Protein AF-A0A7W7KFE0-F1 (afdb_monomer_lite)

InterPro domains:
  IPR018927 Toxin co-regulated pilus biosynthesis protein Q, C-terminal [PF10671] (217-298)

pLDDT: mean 72.02, std 24.89, range [26.69, 98.19]

Structure (mmCIF, N/CA/C/O backbone):
data_AF-A0A7W7KFE0-F1
#
_entry.id   AF-A0A7W7KFE0-F1
#
loop_
_atom_site.group_PDB
_atom_site.id
_atom_site.type_symbol
_atom_site.label_atom_id
_atom_site.label_alt_id
_atom_site.label_comp_id
_atom_site.label_asym_id
_atom_site.label_entity_id
_atom_site.label_seq_id
_atom_site.pdbx_PDB_ins_code
_atom_site.Cartn_x
_atom_site.Cartn_y
_atom_site.Cartn_z
_atom_site.occupancy
_atom_site.B_iso_or_equiv
_atom_site.auth_seq_id
_atom_site.auth_comp_id
_atom_site.auth_asym_id
_atom_site.auth_atom_id
_atom_site.pdbx_PDB_model_num
ATOM 1 N N . MET A 1 1 ? -20.055 -16.295 25.422 1.00 33.84 1 MET A N 1
ATOM 2 C CA . MET A 1 1 ? -20.380 -17.020 24.171 1.00 33.84 1 MET A CA 1
ATOM 3 C C . MET A 1 1 ? -19.780 -16.252 23.003 1.00 33.84 1 MET A C 1
ATOM 5 O O . MET A 1 1 ? -20.215 -15.137 22.753 1.00 33.84 1 MET A O 1
ATOM 9 N N . ALA A 1 2 ? -18.754 -16.793 22.342 1.00 31.53 2 ALA A N 1
ATOM 10 C CA . ALA A 1 2 ? -18.124 -16.145 21.191 1.00 31.53 2 ALA A CA 1
ATOM 11 C C . ALA A 1 2 ? -19.017 -16.318 19.953 1.00 31.53 2 ALA A C 1
ATOM 13 O O . ALA A 1 2 ? -19.205 -17.437 19.474 1.00 31.53 2 ALA A O 1
ATOM 14 N N . ARG A 1 3 ? -19.608 -15.226 19.461 1.00 35.59 3 ARG A N 1
ATOM 15 C CA . ARG A 1 3 ? -20.373 -15.235 18.209 1.00 35.59 3 ARG A CA 1
ATOM 16 C C . ARG A 1 3 ? -19.393 -15.080 17.046 1.00 35.59 3 ARG A C 1
ATOM 18 O O . ARG A 1 3 ? -18.661 -14.098 16.984 1.00 35.59 3 ARG A O 1
ATOM 25 N N . LYS A 1 4 ? -19.349 -16.090 16.174 1.00 32.91 4 LYS A N 1
ATOM 26 C CA . LYS A 1 4 ? -18.525 -16.105 14.958 1.00 32.91 4 LYS A CA 1
ATOM 27 C C . LYS A 1 4 ? -19.122 -15.158 13.922 1.00 32.91 4 LYS A C 1
ATOM 29 O O . LYS A 1 4 ? -20.344 -15.081 13.800 1.00 32.91 4 LYS A O 1
ATOM 34 N N . LEU A 1 5 ? -18.258 -14.458 13.198 1.00 39.12 5 LEU A N 1
ATOM 35 C CA . LEU A 1 5 ? -18.641 -13.479 12.194 1.00 39.12 5 LEU A CA 1
ATOM 36 C C . LEU A 1 5 ? -18.142 -13.940 10.810 1.00 39.12 5 LEU A C 1
ATOM 38 O O . LEU A 1 5 ? -17.267 -14.794 10.685 1.00 39.12 5 LEU A O 1
ATOM 42 N N . THR A 1 6 ? -18.805 -13.480 9.755 1.00 34.97 6 THR A N 1
ATOM 43 C CA . THR A 1 6 ? -18.476 -13.789 8.359 1.00 34.97 6 THR A CA 1
ATOM 44 C C . THR A 1 6 ? -18.606 -12.485 7.585 1.00 34.97 6 THR A C 1
ATOM 46 O O . THR A 1 6 ? -19.618 -11.795 7.704 1.00 34.97 6 THR A O 1
ATOM 49 N N . LEU A 1 7 ? -17.570 -12.117 6.836 1.00 37.19 7 LEU A N 1
ATOM 50 C CA . LEU A 1 7 ? -17.439 -10.837 6.138 1.00 37.19 7 LEU A CA 1
ATOM 51 C C . LEU A 1 7 ? -17.405 -11.115 4.628 1.00 37.19 7 LEU A C 1
ATOM 53 O O . LEU A 1 7 ? -16.372 -11.434 4.050 1.00 37.19 7 LEU A O 1
ATOM 57 N N . LEU A 1 8 ? -18.558 -11.035 3.969 1.00 31.05 8 LEU A N 1
ATOM 58 C CA . LEU A 1 8 ? -18.642 -11.262 2.526 1.00 31.05 8 LEU A CA 1
ATOM 59 C C . LEU A 1 8 ? -18.002 -10.094 1.761 1.00 31.05 8 LEU A C 1
ATOM 61 O O . LEU A 1 8 ? -18.598 -9.031 1.606 1.00 31.05 8 LEU A O 1
ATOM 65 N N . ALA A 1 9 ? -16.787 -10.307 1.255 1.00 34.94 9 ALA A N 1
ATOM 66 C CA . ALA A 1 9 ? -16.164 -9.424 0.278 1.00 34.94 9 ALA A CA 1
ATOM 67 C C . ALA A 1 9 ? -16.812 -9.658 -1.096 1.00 34.94 9 ALA A C 1
ATOM 69 O O . ALA A 1 9 ? -16.535 -10.652 -1.766 1.00 34.94 9 ALA A O 1
ATOM 70 N N . SER A 1 10 ? -17.689 -8.748 -1.518 1.00 31.20 10 SER A N 1
ATOM 71 C CA . SER A 1 10 ? -18.252 -8.768 -2.871 1.00 31.20 10 SER A CA 1
ATOM 72 C C . SER A 1 10 ? -17.285 -8.077 -3.833 1.00 31.20 10 SER A C 1
ATOM 74 O O . SER A 1 10 ? -17.141 -6.856 -3.808 1.00 31.20 10 SER A O 1
ATOM 76 N N . VAL A 1 11 ? -16.611 -8.856 -4.682 1.00 34.19 11 VAL A N 1
ATOM 77 C CA . VAL A 1 11 ? -15.853 -8.345 -5.832 1.00 34.19 11 VAL A CA 1
ATOM 78 C C . VAL A 1 11 ? -16.817 -8.245 -7.009 1.00 34.19 11 VAL A C 1
ATOM 80 O O . VAL A 1 11 ? -17.130 -9.248 -7.644 1.00 34.19 11 VAL A O 1
ATOM 83 N N . VAL A 1 12 ? -17.295 -7.037 -7.305 1.00 30.39 12 VAL A N 1
ATOM 84 C CA . VAL A 1 12 ? -18.002 -6.751 -8.559 1.00 30.39 12 VAL A CA 1
ATOM 85 C C . VAL A 1 12 ? -17.049 -5.983 -9.464 1.00 30.39 12 VAL A C 1
ATOM 87 O O . VAL A 1 12 ? -16.708 -4.832 -9.206 1.00 30.39 12 VAL A O 1
ATOM 90 N N . SER A 1 13 ? -16.588 -6.641 -10.526 1.00 39.91 13 SER A N 1
ATOM 91 C CA . SER A 1 13 ? -15.965 -5.983 -11.673 1.00 39.91 13 SER A CA 1
ATOM 92 C C . SER A 1 13 ? -17.039 -5.764 -12.734 1.00 39.91 13 SER A C 1
ATOM 94 O O . SER A 1 13 ? -17.399 -6.706 -13.433 1.00 39.91 13 SER A O 1
ATOM 96 N N . LEU A 1 14 ? -17.548 -4.536 -12.862 1.00 29.36 14 LEU A N 1
ATOM 97 C CA . LEU A 1 14 ? -18.306 -4.121 -14.043 1.00 29.36 14 LEU A CA 1
ATOM 98 C C . LEU A 1 14 ? -17.814 -2.761 -14.550 1.00 29.36 14 LEU A C 1
ATOM 100 O O . LEU A 1 14 ? -17.701 -1.795 -13.798 1.00 29.36 14 LEU A O 1
ATOM 104 N N . LEU A 1 15 ? -17.513 -2.723 -15.849 1.00 39.47 15 LEU A N 1
ATOM 105 C CA . LEU A 1 15 ? -17.224 -1.527 -16.634 1.00 39.47 15 LEU A CA 1
ATOM 106 C C . LEU A 1 15 ? -18.476 -0.641 -16.754 1.00 39.47 15 LEU A C 1
ATOM 108 O O . LEU A 1 15 ? -19.499 -1.130 -17.220 1.00 39.47 15 LEU A O 1
ATOM 112 N N . ALA A 1 16 ? -18.361 0.653 -16.426 1.00 34.28 16 ALA A N 1
ATOM 113 C CA . ALA A 1 16 ? -18.636 1.791 -17.324 1.00 34.28 16 ALA A CA 1
ATOM 114 C C . ALA A 1 16 ? -18.747 3.135 -16.563 1.00 34.28 16 ALA A C 1
ATOM 116 O O . ALA A 1 16 ? -19.559 3.296 -15.664 1.00 34.28 16 ALA A O 1
ATOM 117 N N . VAL A 1 17 ? -17.898 4.076 -16.995 1.00 41.62 17 VAL A N 1
ATOM 118 C CA . VAL A 1 17 ? -18.041 5.543 -17.133 1.00 41.62 17 VAL A CA 1
ATOM 119 C C . VAL A 1 17 ? -18.788 6.365 -16.057 1.00 41.62 17 VAL A C 1
ATOM 121 O O . VAL A 1 17 ? -19.993 6.280 -15.876 1.00 41.62 17 VAL A O 1
ATOM 124 N N . SER A 1 18 ? -18.024 7.311 -15.492 1.00 43.44 18 SER A N 1
ATOM 125 C CA . SER A 1 18 ? -18.416 8.556 -14.806 1.00 43.44 18 SER A CA 1
ATOM 126 C C . SER A 1 18 ? -19.340 8.455 -13.588 1.00 43.44 18 SER A C 1
ATOM 128 O O . SER A 1 18 ? -20.555 8.409 -13.710 1.00 43.44 18 SER A O 1
ATOM 130 N N . GLN A 1 19 ? -18.730 8.545 -12.408 1.00 36.06 19 GLN A N 1
ATOM 131 C CA . GLN A 1 19 ? -18.987 9.483 -11.301 1.00 36.06 19 GLN A CA 1
ATOM 132 C C . GLN A 1 19 ? -18.378 8.875 -10.030 1.00 36.06 19 GLN A C 1
ATOM 134 O O . GLN A 1 19 ? -18.251 7.658 -9.923 1.00 36.06 19 GLN A O 1
ATOM 139 N N . ALA A 1 20 ? -17.906 9.730 -9.121 1.00 41.81 20 ALA A N 1
ATOM 140 C CA . ALA A 1 20 ? -17.143 9.377 -7.926 1.00 41.81 20 ALA A CA 1
ATOM 141 C C . ALA A 1 20 ? -17.731 8.167 -7.177 1.00 41.81 20 ALA A C 1
ATOM 143 O O . ALA A 1 20 ? -18.668 8.295 -6.394 1.00 41.81 20 ALA A O 1
ATOM 144 N N . SER A 1 21 ? -17.167 6.984 -7.414 1.00 32.53 21 SER A N 1
ATOM 145 C CA . SER A 1 21 ? -17.588 5.762 -6.742 1.00 32.53 21 SER A CA 1
ATOM 146 C C . SER A 1 21 ? -16.867 5.704 -5.401 1.00 32.53 21 SER A C 1
ATOM 148 O O . SER A 1 21 ? -15.698 5.321 -5.321 1.00 32.53 21 SER A O 1
ATOM 150 N N . GLN A 1 22 ? -17.545 6.127 -4.336 1.00 32.41 22 GLN A N 1
ATOM 151 C CA . GLN A 1 22 ? -17.178 5.670 -3.004 1.00 32.41 22 GLN A CA 1
ATOM 152 C C . GLN A 1 22 ? -17.446 4.166 -2.975 1.00 32.41 22 GLN A C 1
ATOM 154 O O . GLN A 1 22 ? -18.583 3.731 -3.126 1.00 32.41 22 GLN A O 1
ATOM 159 N N . ALA A 1 23 ? -16.394 3.360 -2.848 1.00 33.09 23 ALA A N 1
ATOM 160 C CA . ALA A 1 23 ? -16.561 1.962 -2.489 1.00 33.09 23 ALA A CA 1
ATOM 161 C C . ALA A 1 23 ? -17.038 1.928 -1.029 1.00 33.09 23 ALA A C 1
ATOM 163 O O . ALA A 1 23 ? -16.226 1.978 -0.104 1.00 33.09 23 ALA A O 1
ATOM 164 N N . GLU A 1 24 ? -18.354 1.930 -0.824 1.00 29.08 24 GLU A N 1
ATOM 165 C CA . GLU A 1 24 ? -18.952 1.657 0.478 1.00 29.08 24 GLU A CA 1
ATOM 166 C C . GLU A 1 24 ? -18.668 0.190 0.819 1.00 29.08 24 GLU A C 1
ATOM 168 O O . GLU A 1 24 ? -19.109 -0.735 0.135 1.00 29.08 24 GLU A O 1
ATOM 173 N N . LEU A 1 25 ? -17.870 -0.030 1.864 1.00 33.38 25 LEU A N 1
ATOM 174 C CA . LEU A 1 25 ? -17.662 -1.352 2.439 1.00 33.38 25 LEU A CA 1
ATOM 175 C C . LEU A 1 25 ? -18.963 -1.760 3.150 1.00 33.38 25 LEU A C 1
ATOM 177 O O . LEU A 1 25 ? -19.134 -1.496 4.339 1.00 33.38 25 LEU A O 1
ATOM 181 N N . TYR A 1 26 ? -19.897 -2.371 2.422 1.00 28.22 26 TYR A N 1
ATOM 182 C CA . TYR A 1 26 ? -21.124 -2.910 3.008 1.00 28.22 26 TYR A CA 1
ATOM 183 C C . TYR A 1 26 ? -20.812 -4.168 3.817 1.00 28.22 26 TYR A C 1
ATOM 185 O O . TYR A 1 26 ? -20.439 -5.206 3.272 1.00 28.22 26 TYR A O 1
ATOM 193 N N . ILE A 1 27 ? -20.996 -4.079 5.132 1.00 33.00 27 ILE A N 1
ATOM 194 C CA . ILE A 1 27 ? -20.962 -5.226 6.041 1.00 33.00 27 ILE A CA 1
ATOM 195 C C . ILE A 1 27 ? -22.417 -5.555 6.385 1.00 33.00 27 ILE A C 1
ATOM 197 O O . ILE A 1 27 ? -23.051 -4.851 7.168 1.00 33.00 27 ILE A O 1
ATOM 201 N N . ILE A 1 28 ? -22.966 -6.605 5.771 1.00 26.69 28 ILE A N 1
ATOM 202 C CA . ILE A 1 28 ? -24.348 -7.047 6.010 1.00 26.69 28 ILE A CA 1
ATOM 203 C C . ILE A 1 28 ? -24.393 -7.883 7.302 1.00 26.69 28 ILE A C 1
ATOM 205 O O . ILE A 1 28 ? -23.616 -8.834 7.426 1.00 26.69 28 ILE A O 1
ATOM 209 N N . PRO A 1 29 ? -25.298 -7.603 8.258 1.00 27.34 29 PRO A N 1
ATOM 210 C CA . PRO A 1 29 ? -25.515 -8.489 9.394 1.00 27.34 29 PRO A CA 1
ATOM 211 C C . PRO A 1 29 ? -26.245 -9.760 8.936 1.00 27.34 29 PRO A C 1
ATOM 213 O O . PRO A 1 29 ? -27.419 -9.722 8.577 1.00 27.34 29 PRO A O 1
ATOM 216 N N . VAL A 1 30 ? -25.564 -10.908 8.971 1.00 30.36 30 VAL A N 1
ATOM 217 C CA . VAL A 1 30 ? -26.229 -12.213 8.845 1.00 30.36 30 VAL A CA 1
ATOM 218 C C . VAL A 1 30 ? -26.727 -12.625 10.227 1.00 30.36 30 VAL A C 1
ATOM 220 O O . VAL A 1 30 ? -25.945 -13.016 11.094 1.00 30.36 30 VAL A O 1
ATOM 223 N N . ILE A 1 31 ? -28.039 -12.538 10.442 1.00 32.91 31 ILE A N 1
ATOM 224 C CA . ILE A 1 31 ? -28.694 -13.113 11.619 1.00 32.91 31 ILE A CA 1
ATOM 225 C C . ILE A 1 31 ? -28.847 -14.613 11.352 1.00 32.91 31 ILE A C 1
ATOM 227 O O . ILE A 1 31 ? -29.720 -15.027 10.593 1.00 32.91 31 ILE A O 1
ATOM 231 N N . GLN A 1 32 ? -27.988 -15.444 11.945 1.00 31.92 32 GLN A N 1
ATOM 232 C CA . GLN A 1 32 ? -28.237 -16.885 11.965 1.00 31.92 32 GLN A CA 1
ATOM 233 C C . GLN A 1 32 ? -29.369 -17.169 12.954 1.00 31.92 32 GLN A C 1
ATOM 235 O O . GLN A 1 32 ? -29.224 -16.949 14.158 1.00 31.92 32 GLN A O 1
ATOM 240 N N . ALA A 1 33 ? -30.506 -17.635 12.434 1.00 35.31 33 ALA A N 1
ATOM 241 C CA . ALA A 1 33 ? -31.580 -18.173 13.255 1.00 35.31 33 ALA A CA 1
ATOM 242 C C . ALA A 1 33 ? -31.046 -19.357 14.085 1.00 35.31 33 ALA A C 1
ATOM 244 O O . ALA A 1 33 ? -30.250 -20.150 13.568 1.00 35.31 33 ALA A O 1
ATOM 245 N N . PRO A 1 34 ? -31.449 -19.498 15.359 1.00 37.91 34 PRO A N 1
ATOM 246 C CA . PRO A 1 34 ? -31.040 -20.637 16.165 1.00 37.91 34 PRO A CA 1
ATOM 247 C C . PRO A 1 34 ? -31.541 -21.927 15.508 1.00 37.91 34 PRO A C 1
ATOM 249 O O . PRO A 1 34 ? -32.731 -22.065 15.225 1.00 37.91 34 PRO A O 1
ATOM 252 N N . MET A 1 35 ? -30.626 -22.867 15.255 1.00 35.91 35 MET A N 1
ATOM 253 C CA . MET A 1 35 ? -30.988 -24.215 14.828 1.00 35.91 35 MET A CA 1
ATOM 254 C C . MET A 1 35 ? -31.864 -24.850 15.911 1.00 35.91 35 MET A C 1
ATOM 256 O O . MET A 1 35 ? -31.393 -25.155 17.007 1.00 35.91 35 MET A O 1
ATOM 260 N N . ALA A 1 36 ? -33.149 -25.016 15.601 1.00 41.78 36 ALA A N 1
ATOM 261 C CA . ALA A 1 36 ? -34.068 -25.808 16.397 1.00 41.78 36 ALA A CA 1
ATOM 262 C C . ALA A 1 36 ? -33.579 -27.264 16.418 1.00 41.78 36 ALA A C 1
ATOM 264 O O . ALA A 1 36 ? -33.264 -27.842 15.377 1.00 41.78 36 ALA A O 1
ATOM 265 N N . GLY A 1 37 ? -33.470 -27.829 17.621 1.00 40.56 37 GLY A N 1
ATOM 266 C CA . GLY A 1 37 ? -32.935 -29.164 17.848 1.00 40.56 37 GLY A CA 1
ATOM 267 C C . GLY A 1 37 ? -33.739 -30.258 17.147 1.00 40.56 37 GLY A C 1
ATOM 268 O O . GLY A 1 37 ? -34.960 -30.323 17.266 1.00 40.56 37 GLY A O 1
ATOM 269 N N . GLN A 1 38 ? -33.034 -31.159 16.464 1.00 39.06 38 GLN A N 1
ATOM 270 C CA . GLN A 1 38 ? -33.561 -32.474 16.113 1.00 39.06 38 GLN A CA 1
ATOM 271 C C . GLN A 1 38 ? -33.371 -33.411 17.306 1.00 39.06 38 GLN A C 1
ATOM 273 O O . GLN A 1 38 ? -32.261 -33.852 17.605 1.00 39.06 38 GLN A O 1
ATOM 278 N N . ALA A 1 39 ? -34.475 -33.704 17.985 1.00 43.88 39 ALA A N 1
ATOM 279 C CA . ALA A 1 39 ? -34.578 -34.790 18.941 1.00 43.88 39 ALA A CA 1
ATOM 280 C C . ALA A 1 39 ? -35.143 -36.040 18.243 1.00 43.88 39 ALA A C 1
ATOM 282 O O . ALA A 1 39 ? -36.225 -35.982 17.671 1.00 43.88 39 ALA A O 1
ATOM 283 N N . GLY A 1 40 ? -34.402 -37.149 18.350 1.00 46.28 40 GLY A N 1
ATOM 284 C CA . GLY A 1 40 ? -34.913 -38.513 18.535 1.00 46.28 40 GLY A CA 1
ATOM 285 C C . GLY A 1 40 ? -35.598 -39.243 17.371 1.00 46.28 40 GLY A C 1
ATOM 286 O O . GLY A 1 40 ? -36.692 -38.882 16.964 1.00 46.28 40 GLY A O 1
ATOM 287 N N . ALA A 1 41 ? -35.027 -40.388 16.976 1.00 44.50 41 ALA A N 1
ATOM 288 C CA . ALA A 1 41 ? -35.760 -41.660 16.877 1.00 44.50 41 ALA A CA 1
ATOM 289 C C . ALA A 1 41 ? -34.780 -42.839 16.731 1.00 44.50 41 ALA A C 1
ATOM 291 O O . ALA A 1 41 ? -34.040 -42.953 15.756 1.00 44.50 41 ALA A O 1
ATOM 292 N N . THR A 1 42 ? -34.789 -43.710 17.735 1.00 51.06 42 THR A N 1
ATOM 293 C CA . THR A 1 42 ? -34.110 -45.004 17.805 1.00 51.06 42 THR A CA 1
ATOM 294 C C . THR A 1 42 ? -35.050 -46.145 17.395 1.00 51.06 42 THR A C 1
ATOM 296 O O . THR A 1 42 ? -36.236 -46.114 17.699 1.00 51.06 42 THR A O 1
ATOM 299 N N . MET A 1 43 ? -34.437 -47.198 16.839 1.00 45.84 43 MET A N 1
ATOM 300 C CA . MET A 1 43 ? -34.863 -48.608 16.757 1.00 45.84 43 MET A CA 1
ATOM 301 C C . MET A 1 43 ? -35.892 -49.073 15.706 1.00 45.84 43 MET A C 1
ATOM 303 O O . MET A 1 43 ? -37.060 -48.707 15.710 1.00 45.84 43 MET A O 1
ATOM 307 N N . GLY A 1 44 ? -35.433 -50.045 14.905 1.00 51.66 44 GLY A N 1
ATOM 308 C CA . GLY A 1 44 ? -36.228 -50.996 14.125 1.00 51.66 44 GLY A CA 1
ATOM 309 C C . GLY A 1 44 ? -35.316 -51.947 13.336 1.00 51.66 44 GLY A C 1
ATOM 310 O O . GLY A 1 44 ? -34.714 -51.542 12.348 1.00 51.66 44 GLY A O 1
ATOM 311 N N . MET A 1 45 ? -35.155 -53.187 13.810 1.00 49.91 45 MET A N 1
ATOM 312 C CA . MET A 1 45 ? -34.320 -54.249 13.221 1.00 49.91 45 MET A CA 1
ATOM 313 C C . MET A 1 45 ? -35.028 -55.037 12.092 1.00 49.91 45 MET A C 1
ATOM 315 O O . MET A 1 45 ? -36.179 -55.416 12.268 1.00 49.91 45 MET A O 1
ATOM 319 N N . MET A 1 46 ? -34.230 -55.421 11.070 1.00 45.91 46 MET A N 1
ATOM 320 C CA . MET A 1 46 ? -34.272 -56.646 10.214 1.00 45.91 46 MET A CA 1
ATOM 321 C C . MET A 1 46 ? -35.410 -56.854 9.173 1.00 45.91 46 MET A C 1
ATOM 323 O O . MET A 1 46 ? -36.489 -56.303 9.344 1.00 45.91 46 MET A O 1
ATOM 327 N N . PRO A 1 47 ? -35.265 -57.768 8.168 1.00 64.50 47 PRO A N 1
ATOM 328 C CA . PRO A 1 47 ? -34.070 -58.232 7.430 1.00 64.50 47 PRO A CA 1
ATOM 329 C C . PRO A 1 47 ? -34.225 -58.322 5.871 1.00 64.50 47 PRO A C 1
ATOM 331 O O . PRO A 1 47 ? -35.316 -58.424 5.332 1.00 64.50 47 PRO A O 1
ATOM 334 N N . VAL A 1 48 ? -33.070 -58.326 5.182 1.00 56.28 48 VAL A N 1
ATOM 335 C CA . VAL A 1 48 ? -32.624 -59.051 3.952 1.00 56.28 48 VAL A CA 1
ATOM 336 C C . VAL A 1 48 ? -33.627 -59.478 2.844 1.00 56.28 48 VAL A C 1
ATOM 338 O O . VAL A 1 48 ? -34.407 -60.396 3.058 1.00 56.28 48 VAL A O 1
ATOM 341 N N . GLN A 1 49 ? -33.414 -59.014 1.592 1.00 42.72 49 GLN A N 1
ATOM 342 C CA . GLN A 1 49 ? -33.270 -59.871 0.380 1.00 42.72 49 GLN A CA 1
ATOM 343 C C . GLN A 1 49 ? -32.728 -59.103 -0.863 1.00 42.72 49 GLN A C 1
ATOM 345 O O . GLN A 1 49 ? -32.880 -57.884 -0.919 1.00 42.72 49 GLN A O 1
ATOM 350 N N . PRO A 1 50 ? -32.061 -59.779 -1.834 1.00 63.16 50 PRO A N 1
ATOM 351 C CA . PRO A 1 50 ? -31.199 -59.143 -2.838 1.00 63.16 50 PRO A CA 1
ATOM 352 C C . PRO A 1 50 ? -31.766 -59.105 -4.274 1.00 63.16 50 PRO A C 1
ATOM 354 O O . PRO A 1 50 ? -32.722 -59.801 -4.604 1.00 63.16 50 PRO A O 1
ATOM 357 N N . SER A 1 51 ? -31.014 -58.397 -5.129 1.00 46.59 51 SER A N 1
ATOM 358 C CA . SER A 1 51 ? -30.949 -58.484 -6.603 1.00 46.59 51 SER A CA 1
ATOM 359 C C . SER A 1 51 ? -31.911 -57.604 -7.409 1.00 46.59 51 SER A C 1
ATOM 361 O O . SER A 1 51 ? -33.124 -57.750 -7.342 1.00 46.59 51 SER A O 1
ATOM 363 N N . GLY A 1 52 ? -31.341 -56.763 -8.282 1.00 35.31 52 GLY A N 1
ATOM 364 C CA . GLY A 1 52 ? -32.081 -56.133 -9.378 1.00 35.31 52 GLY A CA 1
ATOM 365 C C . GLY A 1 52 ? -31.415 -54.883 -9.943 1.00 35.31 52 GLY A C 1
ATOM 366 O O . GLY A 1 52 ? -31.559 -53.797 -9.399 1.00 35.31 52 GLY A O 1
ATOM 367 N N . LEU A 1 53 ? -30.695 -55.050 -11.051 1.00 45.75 53 LEU A N 1
ATOM 368 C CA . LEU A 1 53 ? -30.203 -53.994 -11.936 1.00 45.75 53 LEU A CA 1
ATOM 369 C C . LEU A 1 53 ? -31.344 -53.089 -12.434 1.00 45.75 53 LEU A C 1
ATOM 371 O O . LEU A 1 53 ? -32.317 -53.605 -12.973 1.00 45.75 53 LEU A O 1
ATOM 375 N N . ALA A 1 54 ? -31.165 -51.767 -12.376 1.00 40.28 54 ALA A N 1
ATOM 376 C CA . ALA A 1 54 ? -31.749 -50.828 -13.340 1.00 40.28 54 ALA A CA 1
ATOM 377 C C . ALA A 1 54 ? -31.050 -49.461 -13.251 1.00 40.28 54 ALA A C 1
ATOM 379 O O . ALA A 1 54 ? -31.243 -48.695 -12.309 1.00 40.28 54 ALA A O 1
ATOM 380 N N . VAL A 1 55 ? -30.244 -49.145 -14.265 1.00 48.69 55 VAL A N 1
ATOM 381 C CA . VAL A 1 55 ? -29.811 -47.776 -14.557 1.00 48.69 55 VAL A CA 1
ATOM 382 C C . VAL A 1 55 ? -31.016 -47.051 -15.149 1.00 48.69 55 VAL A C 1
ATOM 384 O O . VAL A 1 55 ? -31.449 -47.390 -16.245 1.00 48.69 55 VAL A O 1
ATOM 387 N N . THR A 1 56 ? -31.554 -46.063 -14.436 1.00 40.16 56 THR A N 1
ATOM 388 C CA . THR A 1 56 ? -32.556 -45.141 -14.989 1.00 40.16 56 THR A CA 1
ATOM 389 C C . THR A 1 56 ? -32.019 -43.723 -14.860 1.00 40.16 56 THR A C 1
ATOM 391 O O . THR A 1 56 ? -31.848 -43.207 -13.757 1.00 40.16 56 THR A O 1
ATOM 394 N N . GLN A 1 57 ? -31.707 -43.109 -16.002 1.00 48.75 57 GLN A N 1
ATOM 395 C CA . GLN A 1 57 ? -31.471 -41.673 -16.105 1.00 48.75 57 GLN A CA 1
ATOM 396 C C . GLN A 1 57 ? -32.805 -40.949 -15.895 1.00 48.75 57 GLN A C 1
ATOM 398 O O . GLN A 1 57 ? -33.762 -41.207 -16.620 1.00 48.75 57 GLN A O 1
ATOM 403 N N . ALA A 1 58 ? -32.857 -40.032 -14.931 1.00 39.41 58 ALA A N 1
ATOM 404 C CA . ALA A 1 58 ? -33.956 -39.087 -14.785 1.00 39.41 58 ALA A CA 1
ATOM 405 C C . ALA A 1 58 ? -33.397 -37.664 -14.888 1.00 39.41 58 ALA A C 1
ATOM 407 O O . ALA A 1 58 ? -32.787 -37.139 -13.958 1.00 39.41 58 ALA A O 1
ATOM 408 N N . GLN A 1 59 ? -33.597 -37.058 -16.059 1.00 46.22 59 GLN A N 1
ATOM 409 C CA . GLN A 1 59 ? -33.554 -35.614 -16.252 1.00 46.22 59 GLN A CA 1
ATOM 410 C C . GLN A 1 59 ? -34.786 -35.012 -15.566 1.00 46.22 59 GLN A C 1
ATOM 412 O O . GLN A 1 59 ? -35.915 -35.276 -15.969 1.00 46.22 59 GLN A O 1
ATOM 417 N N . GLY A 1 60 ? -34.564 -34.208 -14.528 1.00 36.56 60 GLY A N 1
ATOM 418 C CA . GLY A 1 60 ? -35.596 -33.412 -13.869 1.00 36.56 60 GLY A CA 1
ATOM 419 C C . GLY A 1 60 ? -35.224 -31.936 -13.927 1.00 36.56 60 GLY A C 1
ATOM 420 O O . GLY A 1 60 ? -34.363 -31.483 -13.177 1.00 36.56 60 GLY A O 1
ATOM 421 N N . ALA A 1 61 ? -35.859 -31.198 -14.837 1.00 42.44 61 ALA A N 1
ATOM 422 C CA . ALA A 1 61 ? -35.834 -29.743 -14.867 1.00 42.44 61 ALA A CA 1
ATOM 423 C C . ALA A 1 61 ? -36.665 -29.202 -13.692 1.00 42.44 61 ALA A C 1
ATOM 425 O O . ALA A 1 61 ? -37.847 -29.520 -13.571 1.00 42.44 61 ALA A O 1
ATOM 426 N N . VAL A 1 62 ? -36.056 -28.387 -12.829 1.00 41.03 62 VAL A N 1
ATOM 427 C CA . VAL A 1 62 ? -36.757 -27.698 -11.738 1.00 41.03 62 VAL A CA 1
ATOM 428 C C . VAL A 1 62 ? -37.141 -26.301 -12.214 1.00 41.03 62 VAL A C 1
ATOM 430 O O . VAL A 1 62 ? -36.284 -25.478 -12.534 1.00 41.03 62 VAL A O 1
ATOM 433 N N . ALA A 1 63 ? -38.449 -26.063 -12.279 1.00 38.84 63 ALA A N 1
ATOM 434 C CA . ALA A 1 63 ? -39.062 -24.777 -12.571 1.00 38.84 63 ALA A CA 1
ATOM 435 C C . ALA A 1 63 ? -38.757 -23.758 -11.457 1.00 38.84 63 ALA A C 1
ATOM 437 O O . ALA A 1 63 ? -38.939 -24.039 -10.272 1.00 38.84 63 ALA A O 1
ATOM 438 N N . GLY A 1 64 ? -38.291 -22.572 -11.854 1.00 36.09 64 GLY A N 1
ATOM 439 C CA . GLY A 1 64 ? -37.977 -21.465 -10.955 1.00 36.09 64 GLY A CA 1
ATOM 440 C C . GLY A 1 64 ? -39.225 -20.854 -10.316 1.00 36.09 64 GLY A C 1
ATOM 441 O O . GLY A 1 64 ? -40.205 -20.553 -10.993 1.00 36.09 64 GLY A O 1
ATOM 442 N N . GLN A 1 65 ? -39.162 -20.644 -9.004 1.00 38.25 65 GLN A N 1
ATOM 443 C CA . GLN A 1 65 ? -40.088 -19.789 -8.262 1.00 38.25 65 GLN A CA 1
ATOM 444 C C . GLN A 1 65 ? -39.594 -18.332 -8.335 1.00 38.25 65 GLN A C 1
ATOM 446 O O . GLN A 1 65 ? -38.396 -18.102 -8.140 1.00 38.25 65 GLN A O 1
ATOM 451 N N . PRO A 1 66 ? -40.462 -17.338 -8.598 1.00 40.53 66 PRO A N 1
ATOM 452 C CA . PRO A 1 66 ? -40.069 -15.935 -8.566 1.00 40.53 66 PRO A CA 1
ATOM 453 C C . PRO A 1 66 ? -39.810 -15.484 -7.122 1.00 40.53 66 PRO A C 1
ATOM 455 O O . PRO A 1 66 ? -40.663 -15.600 -6.244 1.00 40.53 66 PRO A O 1
ATOM 458 N N . TYR A 1 67 ? -38.611 -14.958 -6.884 1.00 37.88 67 TYR A N 1
ATOM 459 C CA . TYR A 1 67 ? -38.223 -14.338 -5.622 1.00 37.88 67 TYR A CA 1
ATOM 460 C C . TYR A 1 67 ? -38.937 -12.989 -5.463 1.00 37.88 67 TYR A C 1
ATOM 462 O O . TYR A 1 67 ? -38.704 -12.063 -6.239 1.00 37.88 67 TYR A O 1
ATOM 470 N N . ASN A 1 68 ? -39.804 -12.885 -4.454 1.00 40.88 68 ASN A N 1
ATOM 471 C CA . ASN A 1 68 ? -40.488 -11.650 -4.079 1.00 40.88 68 ASN A CA 1
ATOM 472 C C . ASN A 1 68 ? -39.696 -10.968 -2.950 1.00 40.88 68 ASN A C 1
ATOM 474 O O . ASN A 1 68 ? -39.858 -11.299 -1.774 1.00 40.88 68 ASN A O 1
ATOM 478 N N . GLY A 1 69 ? -38.773 -10.081 -3.325 1.00 42.94 69 GLY A N 1
ATOM 479 C CA . GLY A 1 69 ? -37.974 -9.288 -2.390 1.00 42.94 69 GLY A CA 1
ATOM 480 C C . GLY A 1 69 ? -38.711 -8.029 -1.903 1.00 42.94 69 GLY A C 1
ATOM 481 O O . GLY A 1 69 ? -39.621 -7.551 -2.581 1.00 42.94 69 GLY A O 1
ATOM 482 N N . PRO A 1 70 ? -38.337 -7.474 -0.736 1.00 37.62 70 PRO A N 1
ATOM 483 C CA . PRO A 1 70 ? -38.996 -6.301 -0.167 1.00 37.62 70 PRO A CA 1
ATOM 484 C C . PRO A 1 70 ? -38.791 -5.039 -1.020 1.00 37.62 70 PRO A C 1
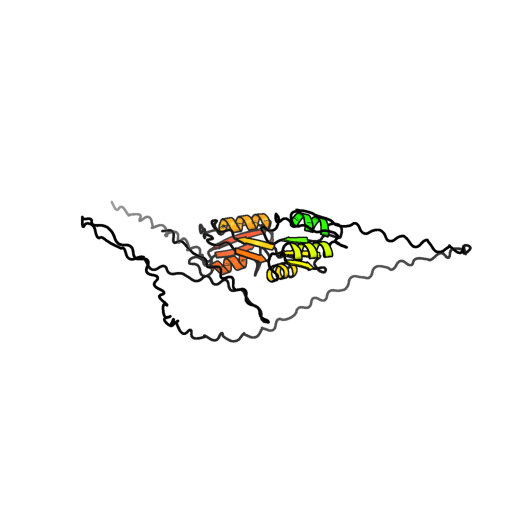ATOM 486 O O . PRO A 1 70 ? -37.695 -4.758 -1.503 1.00 37.62 70 PRO A O 1
ATOM 489 N N . ILE A 1 71 ? -39.866 -4.261 -1.171 1.00 37.84 71 ILE A N 1
ATOM 490 C CA . ILE A 1 71 ? -39.864 -2.940 -1.807 1.00 37.84 71 ILE A CA 1
ATOM 491 C C . ILE A 1 71 ? -39.223 -1.941 -0.838 1.00 37.84 71 ILE A C 1
ATOM 493 O O . ILE A 1 71 ? -39.764 -1.684 0.237 1.00 37.84 71 ILE A O 1
ATOM 497 N N . TYR A 1 72 ? -38.087 -1.358 -1.218 1.00 33.53 72 TYR 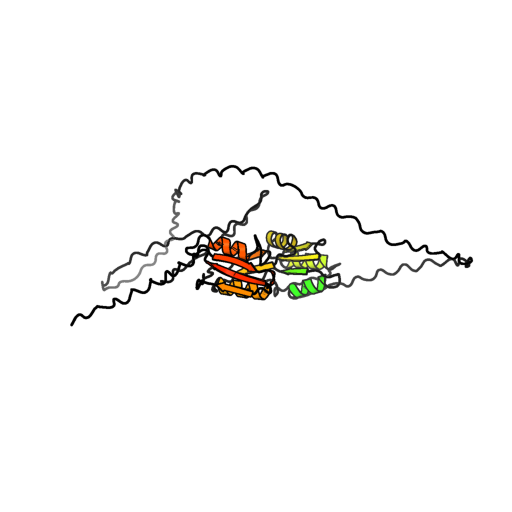A N 1
ATOM 498 C CA . TYR A 1 72 ? -37.449 -0.284 -0.458 1.00 33.53 72 TYR A CA 1
ATOM 499 C C . TYR A 1 72 ? -37.952 1.079 -0.946 1.00 33.53 72 TYR A C 1
ATOM 501 O O . TYR A 1 72 ? -37.811 1.421 -2.121 1.00 33.53 72 TYR A O 1
ATOM 509 N N . GLN A 1 73 ? -38.532 1.868 -0.037 1.00 34.84 73 GLN A N 1
ATOM 510 C CA . GLN A 1 73 ? -38.798 3.288 -0.269 1.00 34.84 73 GLN A CA 1
ATOM 511 C C . GLN A 1 73 ? -37.480 4.067 -0.252 1.00 34.84 73 GLN A C 1
ATOM 513 O O . GLN A 1 73 ? -36.714 4.002 0.709 1.00 34.84 73 GLN A O 1
ATOM 518 N N . VAL A 1 74 ? -37.235 4.827 -1.316 1.00 34.38 74 VAL A N 1
ATOM 519 C CA . VAL A 1 74 ? -36.095 5.739 -1.419 1.00 34.38 74 VAL A CA 1
ATOM 520 C C . VAL A 1 74 ? -36.407 6.986 -0.592 1.00 34.38 74 VAL A C 1
ATOM 522 O O . VAL A 1 74 ? -37.243 7.799 -0.982 1.00 34.38 74 VAL A O 1
ATOM 525 N N . VAL A 1 75 ? -35.748 7.141 0.557 1.00 37.66 75 VAL A N 1
ATOM 526 C CA . VAL A 1 75 ? -35.788 8.389 1.331 1.00 37.66 75 VAL A CA 1
ATOM 527 C C . VAL A 1 75 ? -34.803 9.367 0.695 1.00 37.66 75 VAL A C 1
ATOM 529 O O . VAL A 1 75 ? -33.599 9.122 0.648 1.00 37.66 75 VAL A O 1
ATOM 532 N N . GLN A 1 76 ? -35.333 10.461 0.158 1.00 37.78 76 GLN A N 1
ATOM 533 C CA . GLN A 1 76 ? -34.573 11.499 -0.530 1.00 37.78 76 GLN A CA 1
ATOM 534 C C . GLN A 1 76 ? -33.751 12.307 0.489 1.00 37.78 76 GLN A C 1
ATOM 536 O O . GLN A 1 76 ? -34.298 12.835 1.457 1.00 37.78 76 GLN A O 1
ATOM 541 N N . ALA A 1 77 ? -32.432 12.379 0.295 1.00 35.66 77 ALA A N 1
ATOM 542 C CA . ALA A 1 77 ? -31.531 13.104 1.190 1.00 35.66 77 ALA A CA 1
ATOM 543 C C . ALA A 1 77 ? -31.794 14.628 1.154 1.00 35.66 77 ALA A C 1
ATOM 545 O O . ALA A 1 77 ? -32.073 15.170 0.080 1.00 35.66 77 ALA A O 1
ATOM 546 N N . PRO A 1 78 ? -31.688 15.336 2.296 1.00 45.19 78 PRO A N 1
ATOM 547 C CA . PRO A 1 78 ? -31.875 16.782 2.347 1.00 45.19 78 PRO A CA 1
ATOM 548 C C . PRO A 1 78 ? -30.789 17.531 1.561 1.00 45.19 78 PRO A C 1
ATOM 550 O O . PRO A 1 78 ? -29.631 17.114 1.500 1.00 45.19 78 PRO A O 1
ATOM 553 N N . ALA A 1 79 ? -31.189 18.652 0.957 1.00 49.22 79 ALA A N 1
ATOM 554 C CA . ALA A 1 79 ? -30.341 19.478 0.106 1.00 49.22 79 ALA A CA 1
ATOM 555 C C . ALA A 1 79 ? -29.129 20.066 0.866 1.00 49.22 79 ALA A C 1
ATOM 557 O O . ALA A 1 79 ? -29.243 20.401 2.049 1.00 49.22 79 ALA A O 1
ATOM 558 N N . PRO A 1 80 ? -27.971 20.229 0.195 1.00 47.97 80 PRO A N 1
ATOM 559 C CA . PRO A 1 80 ? -26.764 20.766 0.811 1.00 47.97 80 PRO A CA 1
ATOM 560 C C . PRO A 1 80 ? -26.948 22.226 1.243 1.00 47.97 80 PRO A C 1
ATOM 562 O O . PRO A 1 80 ? -27.412 23.071 0.477 1.00 47.97 80 PRO A O 1
ATOM 565 N N . VAL A 1 81 ? -26.547 22.519 2.481 1.00 55.03 81 VAL A N 1
ATOM 566 C CA . VAL A 1 81 ? -26.560 23.868 3.058 1.00 55.03 81 VAL A CA 1
ATOM 567 C C . VAL A 1 81 ? -25.425 24.698 2.454 1.00 55.03 81 VAL A C 1
ATOM 569 O O . VAL A 1 81 ? -24.292 24.229 2.335 1.00 55.03 81 VAL A O 1
ATOM 572 N N . ALA A 1 82 ? -25.739 25.937 2.069 1.00 55.03 82 ALA A N 1
ATOM 573 C CA . ALA A 1 82 ? -24.800 26.874 1.464 1.00 55.03 82 ALA A CA 1
ATOM 574 C C . ALA A 1 82 ? -23.614 27.213 2.398 1.00 55.03 82 ALA A C 1
ATOM 576 O O . ALA A 1 82 ? -23.798 27.326 3.613 1.00 55.03 82 ALA A O 1
ATOM 577 N N . PRO A 1 83 ? -22.398 27.410 1.852 1.00 44.88 83 PRO A N 1
ATOM 578 C CA . PRO A 1 83 ? -21.226 27.764 2.643 1.00 44.88 83 PRO A CA 1
ATOM 579 C C . PRO A 1 83 ? -21.320 29.191 3.202 1.00 44.88 83 PRO A C 1
ATOM 581 O O . PRO A 1 83 ? -21.698 30.132 2.505 1.00 44.88 83 PRO A O 1
ATOM 584 N N . LEU A 1 84 ? -20.933 29.342 4.471 1.00 46.56 84 LEU A N 1
ATOM 585 C CA . LEU A 1 84 ? -20.811 30.632 5.150 1.00 46.56 84 LEU A CA 1
ATOM 586 C C . LEU A 1 84 ? -19.645 31.460 4.568 1.00 46.56 84 LEU A C 1
ATOM 588 O O . LEU A 1 84 ? -18.589 30.897 4.265 1.00 46.56 84 LEU A O 1
ATOM 592 N N . PRO A 1 85 ? -19.790 32.794 4.458 1.00 48.84 85 PRO A N 1
ATOM 593 C CA . PRO A 1 85 ? -18.729 33.677 3.986 1.00 48.84 85 PRO A CA 1
ATOM 594 C C . PRO A 1 85 ? -17.610 33.800 5.031 1.00 48.84 85 PRO A C 1
ATOM 596 O O . PRO A 1 85 ? -17.797 34.364 6.108 1.00 48.84 85 PRO A O 1
ATOM 599 N N . GLY A 1 86 ? -16.433 33.264 4.704 1.00 45.94 86 GLY A N 1
ATOM 600 C CA . GLY A 1 86 ? -15.208 33.434 5.484 1.00 45.94 86 GLY A CA 1
ATOM 601 C C . GLY A 1 86 ? -14.453 34.701 5.081 1.00 45.94 86 GLY A C 1
ATOM 602 O O . GLY A 1 86 ? -14.207 34.944 3.901 1.00 45.94 86 GLY A O 1
ATOM 603 N N . THR A 1 87 ? -14.066 35.501 6.071 1.00 43.09 87 THR A N 1
ATOM 604 C CA . THR A 1 87 ? -13.209 36.682 5.931 1.00 43.09 87 THR A CA 1
ATOM 605 C C . THR A 1 87 ? -11.760 36.275 5.654 1.00 43.09 87 THR A C 1
ATOM 607 O O . THR A 1 87 ? -11.133 35.537 6.413 1.00 43.09 87 THR A O 1
ATOM 610 N N . VAL A 1 88 ? -11.214 36.765 4.541 1.00 40.19 88 VAL A N 1
ATOM 611 C CA . VAL A 1 88 ? -9.838 36.504 4.108 1.00 40.19 88 VAL A CA 1
ATOM 612 C C . VAL A 1 88 ? -8.915 37.541 4.749 1.00 40.19 88 VAL A C 1
ATOM 614 O O . VAL A 1 88 ? -8.934 38.708 4.373 1.00 40.19 88 VAL A O 1
ATOM 617 N N . ASN A 1 89 ? -8.091 37.125 5.713 1.00 40.78 89 ASN A N 1
ATOM 618 C CA . ASN A 1 89 ? -6.970 37.929 6.204 1.00 40.78 89 ASN A CA 1
ATOM 619 C C . ASN A 1 89 ? -5.742 37.670 5.318 1.00 40.78 89 ASN A C 1
ATOM 621 O O . ASN A 1 89 ? -4.997 36.711 5.524 1.00 40.78 89 ASN A O 1
ATOM 625 N N . SER A 1 90 ? -5.527 38.523 4.319 1.00 39.53 90 SER A N 1
ATOM 626 C CA . SER A 1 90 ? -4.316 38.521 3.498 1.00 39.53 90 SER A CA 1
ATOM 627 C C . SER A 1 90 ? -3.176 39.231 4.236 1.00 39.53 90 SER A C 1
ATOM 629 O O . SER A 1 90 ? -3.103 40.458 4.256 1.00 39.53 90 SER A O 1
ATOM 631 N N . LYS A 1 91 ? -2.261 38.460 4.837 1.00 41.78 91 LYS A N 1
ATOM 632 C CA . LYS A 1 91 ? -0.937 38.968 5.220 1.00 41.78 91 LYS A CA 1
ATOM 633 C C . LYS A 1 91 ? -0.108 39.175 3.953 1.00 41.78 91 LYS A C 1
ATOM 635 O O . LYS A 1 91 ? 0.317 38.212 3.319 1.00 41.78 91 LYS A O 1
ATOM 640 N N . THR A 1 92 ? 0.110 40.435 3.602 1.00 41.84 92 THR A N 1
ATOM 641 C CA . THR A 1 92 ? 1.011 40.869 2.533 1.00 41.84 92 THR A CA 1
ATOM 642 C C . THR A 1 92 ? 2.449 40.502 2.899 1.00 41.84 92 THR A C 1
ATOM 644 O O . THR A 1 92 ? 3.017 41.059 3.836 1.00 41.84 92 THR A O 1
ATOM 647 N N . TYR A 1 93 ? 3.036 39.547 2.179 1.00 40.34 93 TYR A N 1
ATOM 648 C CA . TYR A 1 93 ? 4.466 39.261 2.254 1.00 40.34 93 TYR A CA 1
ATOM 649 C C . TYR A 1 93 ? 5.228 40.304 1.434 1.00 40.34 93 TYR A C 1
ATOM 651 O O . TYR A 1 93 ? 5.006 40.439 0.231 1.00 40.34 93 TYR A O 1
ATOM 659 N N . ALA A 1 94 ? 6.126 41.039 2.089 1.00 51.91 94 ALA A N 1
ATOM 660 C CA . ALA A 1 94 ? 7.103 41.877 1.409 1.00 51.91 94 ALA A CA 1
ATOM 661 C C . ALA A 1 94 ? 8.142 40.980 0.706 1.00 51.91 94 ALA A C 1
ATOM 663 O O . ALA A 1 94 ? 8.633 40.030 1.328 1.00 51.91 94 ALA A O 1
ATOM 664 N N . PRO A 1 95 ? 8.480 41.238 -0.569 1.00 57.03 95 PRO A N 1
ATOM 665 C CA . PRO A 1 95 ? 9.517 40.485 -1.260 1.00 57.03 95 PRO A CA 1
ATOM 666 C C . PRO A 1 95 ? 10.902 40.770 -0.646 1.00 57.03 95 PRO A C 1
ATOM 668 O O . PRO A 1 95 ? 11.166 41.898 -0.220 1.00 57.03 95 PRO A O 1
ATOM 671 N N . PRO A 1 96 ? 11.795 39.766 -0.590 1.00 65.06 96 PRO A N 1
ATOM 672 C CA . PRO A 1 96 ? 13.155 39.946 -0.096 1.00 65.06 96 PRO A CA 1
ATOM 673 C C . PRO A 1 96 ? 13.973 40.879 -1.013 1.00 65.06 96 PRO A C 1
ATOM 675 O O . PRO A 1 96 ? 13.744 40.902 -2.226 1.00 65.06 96 PRO A O 1
ATOM 678 N N . PRO A 1 97 ? 14.933 41.643 -0.458 1.00 65.44 97 PRO A N 1
ATOM 679 C CA . PRO A 1 97 ? 15.760 42.573 -1.221 1.00 65.44 97 PRO A CA 1
ATOM 680 C C . PRO A 1 97 ? 16.640 41.843 -2.245 1.00 65.44 97 PRO A C 1
ATOM 682 O O . PRO A 1 97 ? 17.218 40.793 -1.961 1.00 65.44 97 PRO A O 1
ATOM 685 N N . ALA A 1 98 ? 16.732 42.419 -3.445 1.00 60.41 98 ALA A N 1
ATOM 686 C CA . ALA A 1 98 ? 17.523 41.894 -4.550 1.00 60.41 98 ALA A CA 1
ATOM 687 C C . ALA A 1 98 ? 19.021 41.862 -4.205 1.00 60.41 98 ALA A C 1
ATOM 689 O O . ALA A 1 98 ? 19.578 42.834 -3.694 1.00 60.41 98 ALA A O 1
ATOM 690 N N . ALA A 1 99 ? 19.673 40.740 -4.511 1.00 62.06 99 ALA A N 1
ATOM 691 C CA . ALA A 1 99 ? 21.115 40.587 -4.366 1.00 62.06 99 ALA A CA 1
ATOM 692 C C . ALA A 1 99 ? 21.873 41.496 -5.361 1.00 62.06 99 ALA A C 1
ATOM 694 O O . ALA A 1 99 ? 21.412 41.679 -6.492 1.00 62.06 99 ALA A O 1
ATOM 695 N N . PRO A 1 100 ? 23.037 42.053 -4.978 1.00 62.97 100 PRO A N 1
ATOM 696 C CA . PRO A 1 100 ? 23.828 42.912 -5.850 1.00 62.97 100 PRO A CA 1
ATOM 697 C C . PRO A 1 100 ? 24.396 42.128 -7.042 1.00 62.97 100 PRO A C 1
ATOM 699 O O . PRO A 1 100 ? 25.029 41.084 -6.888 1.00 62.97 100 PRO A O 1
ATOM 702 N N . ILE A 1 101 ? 24.172 42.667 -8.239 1.00 47.00 101 ILE A N 1
ATOM 703 C CA . ILE A 1 101 ? 24.687 42.152 -9.508 1.00 47.00 101 ILE A CA 1
ATOM 704 C C . ILE A 1 101 ? 26.187 42.469 -9.570 1.00 47.00 101 ILE A C 1
ATOM 706 O O . ILE A 1 101 ? 26.574 43.636 -9.567 1.00 47.00 101 ILE A O 1
ATOM 710 N N . GLN A 1 102 ? 27.041 41.444 -9.616 1.00 51.34 102 GLN A N 1
ATOM 711 C CA . GLN A 1 102 ? 28.469 41.630 -9.879 1.00 51.34 102 GLN A CA 1
ATOM 712 C C . GLN A 1 102 ? 28.693 41.819 -11.382 1.00 51.34 102 GLN A C 1
ATOM 714 O O . GLN A 1 102 ? 28.348 40.952 -12.181 1.00 51.34 102 GLN A O 1
ATOM 719 N N . ALA A 1 103 ? 29.264 42.962 -11.760 1.00 45.81 103 ALA A N 1
ATOM 720 C CA . ALA A 1 103 ? 29.700 43.233 -13.122 1.00 45.81 103 ALA A CA 1
ATOM 721 C C . ALA A 1 103 ? 30.997 42.464 -13.411 1.00 45.81 103 ALA A C 1
ATOM 723 O O . ALA A 1 103 ? 32.021 42.698 -12.772 1.00 45.81 103 ALA A O 1
ATOM 724 N N . TYR A 1 104 ? 30.957 41.549 -14.377 1.00 50.66 104 TYR A N 1
ATOM 725 C CA . TYR A 1 104 ? 32.147 40.879 -14.897 1.00 50.66 104 TYR A CA 1
ATOM 726 C C . TYR A 1 104 ? 32.746 41.743 -16.011 1.00 50.66 104 TYR A C 1
ATOM 728 O O . TYR A 1 104 ? 32.127 41.941 -17.057 1.00 50.66 104 TYR A O 1
ATOM 736 N N . THR A 1 105 ? 33.952 42.260 -15.796 1.00 45.38 105 THR A N 1
ATOM 737 C CA . THR A 1 105 ? 34.743 42.934 -16.828 1.00 45.38 105 THR A CA 1
ATOM 738 C C . THR A 1 105 ? 35.297 41.877 -17.782 1.00 45.38 105 THR A C 1
ATOM 740 O O . THR A 1 105 ? 36.152 41.074 -17.410 1.00 45.38 105 THR A O 1
ATOM 743 N N . GLN A 1 106 ? 34.788 41.846 -19.012 1.00 47.16 106 GLN A N 1
ATOM 744 C CA . GLN A 1 106 ? 35.243 40.925 -20.049 1.00 47.16 106 GLN A CA 1
ATOM 745 C C . GLN A 1 106 ? 36.545 41.470 -20.657 1.00 47.16 106 GLN A C 1
ATOM 747 O O . GLN A 1 106 ? 36.538 42.445 -21.406 1.00 47.16 106 GLN A O 1
ATOM 752 N N . ALA A 1 107 ? 37.680 40.872 -20.293 1.00 53.09 107 ALA A N 1
ATOM 753 C CA . ALA A 1 107 ? 38.958 41.162 -20.930 1.00 53.09 107 ALA A CA 1
ATOM 754 C C . ALA A 1 107 ? 38.956 40.588 -22.354 1.00 53.09 107 ALA A C 1
ATOM 756 O O . ALA A 1 107 ? 38.739 39.394 -22.547 1.00 53.09 107 ALA A O 1
ATOM 757 N N . ASN A 1 108 ? 39.184 41.461 -23.334 1.00 60.19 108 ASN A N 1
ATOM 758 C CA . ASN A 1 108 ? 39.310 41.149 -24.754 1.00 60.19 108 ASN A CA 1
ATOM 759 C C . ASN A 1 108 ? 40.617 40.363 -25.006 1.00 60.19 108 ASN A C 1
ATOM 761 O O . ASN A 1 108 ? 41.692 40.953 -24.856 1.00 60.19 108 ASN A O 1
ATOM 765 N N . PRO A 1 109 ? 40.584 39.064 -25.361 1.00 55.81 109 PRO A N 1
ATOM 766 C CA . PRO A 1 109 ? 41.787 38.334 -25.727 1.00 55.81 109 PRO A CA 1
ATOM 767 C C . PRO A 1 109 ? 42.150 38.630 -27.184 1.00 55.81 109 PRO A C 1
ATOM 769 O O . PRO A 1 109 ? 41.312 38.573 -28.083 1.00 55.81 109 PRO A O 1
ATOM 772 N N . ALA A 1 110 ? 43.427 38.934 -27.403 1.00 58.31 110 ALA A N 1
ATOM 773 C CA . ALA A 1 110 ? 44.024 39.128 -28.714 1.00 58.31 110 ALA A CA 1
ATOM 774 C C . ALA A 1 110 ? 43.719 37.963 -29.675 1.00 58.31 110 ALA A C 1
ATOM 776 O O . ALA A 1 110 ? 43.697 36.795 -29.284 1.00 58.31 110 ALA A O 1
ATOM 777 N N . ALA A 1 111 ? 43.502 38.319 -30.942 1.00 53.22 111 ALA A N 1
ATOM 778 C CA . ALA A 1 111 ? 43.171 37.422 -32.040 1.00 53.22 111 ALA A CA 1
ATOM 779 C C . ALA A 1 111 ? 44.169 36.258 -32.167 1.00 53.22 111 ALA A C 1
ATOM 781 O O . ALA A 1 111 ? 45.354 36.456 -32.436 1.00 53.22 111 ALA A O 1
ATOM 782 N N . VAL A 1 112 ? 43.658 35.038 -32.002 1.00 57.25 112 VAL A N 1
ATOM 783 C CA . VAL A 1 112 ? 44.373 33.776 -32.236 1.00 57.25 112 VAL A CA 1
ATOM 784 C C . VAL A 1 112 ? 44.075 33.318 -33.673 1.00 57.25 112 VAL A C 1
ATOM 786 O O . VAL A 1 112 ? 42.918 33.413 -34.093 1.00 57.25 112 VAL A O 1
ATOM 789 N N . PRO A 1 113 ? 45.063 32.833 -34.450 1.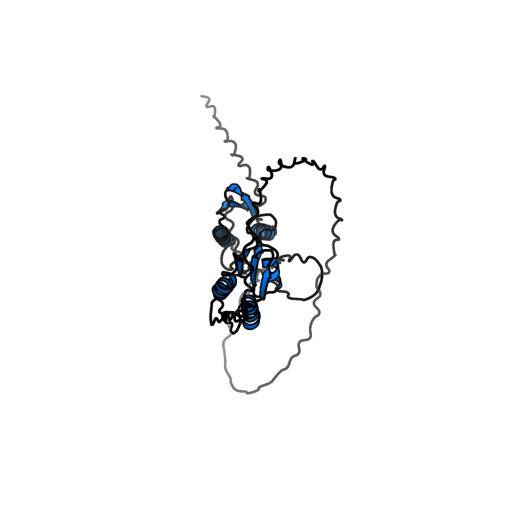00 57.16 113 PRO A N 1
ATOM 790 C CA . PRO A 1 113 ? 44.839 32.366 -35.817 1.00 57.16 113 PRO A CA 1
ATOM 791 C C . PRO A 1 113 ? 43.805 31.235 -35.878 1.00 57.16 113 PRO A C 1
ATOM 793 O O . PRO A 1 113 ? 43.878 30.245 -35.150 1.00 57.16 113 PRO A O 1
ATOM 796 N N . THR A 1 114 ? 42.833 31.394 -36.775 1.00 51.50 114 THR A N 1
ATOM 797 C CA . THR A 1 114 ? 41.791 30.410 -37.065 1.00 51.50 114 THR A CA 1
ATOM 798 C C . THR A 1 114 ? 42.397 29.236 -37.830 1.00 51.50 114 THR A C 1
ATOM 800 O O . THR A 1 114 ? 42.614 29.311 -39.037 1.00 51.50 114 THR A O 1
ATOM 803 N N . TYR A 1 115 ? 42.672 28.136 -37.135 1.00 54.00 115 TYR A N 1
ATOM 804 C CA . TYR A 1 115 ? 42.922 26.855 -37.787 1.00 54.00 115 TYR A CA 1
ATOM 805 C C . TYR A 1 115 ? 41.575 26.233 -38.164 1.00 54.00 115 TYR A C 1
ATOM 807 O O . TYR A 1 115 ? 40.714 26.031 -37.310 1.00 54.00 115 TYR A O 1
ATOM 815 N N . VAL A 1 116 ? 41.386 25.949 -39.453 1.00 53.84 116 VAL A N 1
ATOM 816 C CA . VAL A 1 116 ? 40.229 25.212 -39.973 1.00 53.84 116 VAL A CA 1
ATOM 817 C C . VAL A 1 116 ? 40.293 23.792 -39.407 1.00 53.84 116 VAL A C 1
ATOM 819 O O . VAL A 1 116 ? 41.057 22.952 -39.878 1.00 53.84 116 VAL A O 1
ATOM 822 N N . GLN A 1 117 ? 39.543 23.545 -38.335 1.00 54.53 117 GLN A N 1
ATOM 823 C CA . GLN A 1 117 ? 39.462 22.241 -37.691 1.00 54.53 117 GLN A CA 1
ATOM 824 C C . GLN A 1 117 ? 38.653 21.308 -38.601 1.00 54.53 117 GLN A C 1
ATOM 826 O O . GLN A 1 117 ? 37.493 21.585 -38.908 1.00 54.53 117 GLN A O 1
ATOM 831 N N . ALA A 1 118 ? 39.279 20.228 -39.073 1.00 67.38 118 ALA A N 1
ATOM 832 C CA . ALA A 1 118 ? 38.597 19.190 -39.841 1.00 67.38 118 ALA A CA 1
ATOM 833 C C . ALA A 1 118 ? 37.359 18.688 -39.064 1.00 67.38 118 ALA A C 1
ATOM 835 O O . ALA A 1 118 ? 37.438 18.569 -37.836 1.00 67.38 118 ALA A O 1
ATOM 836 N N . PRO A 1 119 ? 36.224 18.408 -39.736 1.00 67.12 119 PRO A N 1
ATOM 837 C CA . PRO A 1 119 ? 35.007 17.963 -39.068 1.00 67.12 119 PRO A CA 1
ATOM 838 C C . PRO A 1 119 ? 35.312 16.722 -38.229 1.00 67.12 119 PRO A C 1
ATOM 840 O O . PRO A 1 119 ? 35.861 15.741 -38.734 1.00 67.12 119 PRO A O 1
ATOM 843 N N . ALA A 1 120 ? 35.001 16.799 -36.934 1.00 70.94 120 ALA A N 1
ATOM 844 C CA . ALA A 1 120 ? 35.222 15.699 -36.010 1.00 70.94 120 ALA A CA 1
ATOM 845 C C . ALA A 1 120 ? 34.552 14.425 -36.561 1.00 70.94 120 ALA A C 1
ATOM 847 O O . ALA A 1 120 ? 33.415 14.506 -37.041 1.00 70.94 120 ALA A O 1
ATOM 848 N N . PRO A 1 121 ? 35.226 13.261 -36.518 1.00 70.06 121 PRO A N 1
ATOM 849 C CA . PRO A 1 121 ? 34.626 12.006 -36.944 1.00 70.06 121 PRO A CA 1
ATOM 850 C C . PRO A 1 121 ? 33.319 11.808 -36.179 1.00 70.06 121 PRO A C 1
ATOM 852 O O . PRO A 1 121 ? 33.290 11.912 -34.952 1.00 70.06 121 PRO A O 1
ATOM 855 N N . VAL A 1 122 ? 32.234 11.577 -36.922 1.00 72.19 122 VAL A N 1
ATOM 856 C CA . VAL A 1 122 ? 30.897 11.340 -36.374 1.00 72.19 122 VAL A CA 1
ATOM 857 C C . VAL A 1 122 ? 31.027 10.206 -35.363 1.00 72.19 122 VAL A C 1
ATOM 859 O O . VAL A 1 122 ? 31.347 9.079 -35.741 1.00 72.19 122 VAL A O 1
ATOM 862 N N . ALA A 1 123 ? 30.881 10.522 -34.073 1.00 66.50 123 ALA A N 1
ATOM 863 C CA . ALA A 1 123 ? 31.049 9.547 -33.008 1.00 66.50 123 ALA A CA 1
ATOM 864 C C . ALA A 1 123 ? 30.137 8.352 -33.299 1.00 66.50 123 ALA A C 1
ATOM 866 O O . ALA A 1 123 ? 28.930 8.522 -33.490 1.00 66.50 123 ALA A O 1
ATOM 867 N N . ALA A 1 124 ? 30.727 7.157 -33.381 1.00 65.12 124 ALA A N 1
ATOM 868 C CA . ALA A 1 124 ? 29.970 5.935 -33.590 1.00 65.12 124 ALA A CA 1
ATOM 869 C C . ALA A 1 124 ? 28.847 5.863 -32.539 1.00 65.12 124 ALA A C 1
ATOM 871 O O . ALA A 1 124 ? 29.101 6.167 -31.367 1.00 65.12 124 ALA A O 1
ATOM 872 N N . PRO A 1 125 ? 27.610 5.507 -32.929 1.00 67.81 125 PRO A N 1
ATOM 873 C CA . PRO A 1 125 ? 26.507 5.418 -31.988 1.00 67.81 125 PRO A CA 1
ATOM 874 C C . PRO A 1 125 ? 26.897 4.446 -30.877 1.00 67.81 125 PRO A C 1
ATOM 876 O O . PRO A 1 125 ? 27.154 3.270 -31.128 1.00 67.81 125 PRO A O 1
ATOM 879 N N . VAL A 1 126 ? 26.978 4.956 -29.647 1.00 66.44 126 VAL A N 1
ATOM 880 C CA . VAL A 1 126 ? 27.254 4.147 -28.461 1.00 66.44 126 VAL A CA 1
ATOM 881 C C . VAL A 1 126 ? 26.176 3.072 -28.396 1.00 66.44 126 VAL A C 1
ATOM 883 O O . VAL A 1 126 ? 24.993 3.386 -28.242 1.00 66.44 126 VAL A O 1
ATOM 886 N N . ALA A 1 127 ? 26.576 1.811 -28.571 1.00 56.94 127 ALA A N 1
ATOM 887 C CA . ALA A 1 127 ? 25.666 0.682 -28.484 1.00 56.94 127 ALA A CA 1
ATOM 888 C C . ALA A 1 127 ? 24.944 0.745 -27.133 1.00 56.94 127 ALA A C 1
ATOM 890 O O . ALA A 1 127 ? 25.577 0.764 -26.074 1.00 56.94 127 ALA A O 1
ATOM 891 N N . LYS A 1 128 ? 23.612 0.842 -27.166 1.00 68.56 128 LYS A N 1
ATOM 892 C CA . LYS A 1 128 ? 22.812 0.863 -25.942 1.00 68.56 128 LYS A CA 1
ATOM 893 C C . LYS A 1 128 ? 22.987 -0.495 -25.253 1.00 68.56 128 LYS A C 1
ATOM 895 O O . LYS A 1 128 ? 22.850 -1.513 -25.931 1.00 68.56 128 LYS A O 1
ATOM 900 N N . PRO A 1 129 ? 23.289 -0.536 -23.944 1.00 72.38 129 PRO A N 1
ATOM 901 C CA . PRO A 1 129 ? 23.402 -1.798 -23.231 1.00 72.38 129 PRO A CA 1
ATOM 902 C C . PRO A 1 129 ? 22.072 -2.546 -23.341 1.00 72.38 129 PRO A C 1
ATOM 904 O O . PRO A 1 129 ? 21.030 -2.033 -22.929 1.00 72.38 129 PRO A O 1
ATOM 907 N N . ILE A 1 130 ? 22.117 -3.736 -23.940 1.00 66.62 130 ILE A N 1
ATOM 908 C CA . ILE A 1 130 ? 20.965 -4.630 -24.032 1.00 66.62 130 ILE A CA 1
ATOM 909 C C . ILE A 1 130 ? 20.608 -5.048 -22.605 1.00 66.62 130 ILE A C 1
ATOM 911 O O . ILE A 1 130 ? 21.458 -5.554 -21.870 1.00 66.62 130 ILE A O 1
ATOM 915 N N . MET A 1 131 ? 19.362 -4.811 -22.196 1.00 82.00 131 MET A N 1
ATOM 916 C CA . MET A 1 131 ? 18.871 -5.216 -20.881 1.00 82.00 131 MET A CA 1
ATOM 917 C C . MET A 1 131 ? 18.163 -6.563 -20.982 1.00 82.00 131 MET A C 1
ATOM 919 O O . MET A 1 131 ? 17.165 -6.700 -21.686 1.00 82.00 131 MET A O 1
ATOM 923 N N . PHE A 1 132 ? 18.676 -7.536 -20.236 1.00 92.06 132 PHE A N 1
ATOM 924 C CA . PHE A 1 132 ? 18.129 -8.882 -20.120 1.00 92.06 132 PHE A CA 1
ATOM 925 C C . PHE A 1 132 ? 17.950 -9.243 -18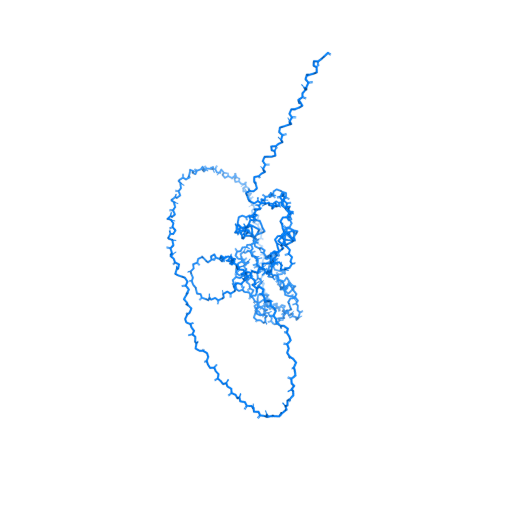.644 1.00 92.06 132 PHE A C 1
ATOM 927 O O . PHE A 1 132 ? 18.807 -8.923 -17.816 1.00 92.06 132 PHE A O 1
ATOM 934 N N . GLY A 1 133 ? 16.860 -9.936 -18.322 1.00 94.00 133 GLY A N 1
ATOM 935 C CA . GLY A 1 133 ? 16.631 -10.505 -17.000 1.00 94.00 133 GLY A CA 1
ATOM 936 C C . GLY A 1 133 ? 15.746 -11.740 -17.083 1.00 94.00 133 GLY A C 1
ATOM 937 O O . GLY A 1 133 ? 14.734 -11.742 -17.779 1.00 94.00 133 GLY A O 1
ATOM 938 N N . ARG A 1 134 ? 16.117 -12.799 -16.363 1.00 96.81 134 ARG A N 1
ATOM 939 C CA . ARG A 1 134 ? 15.374 -14.062 -16.320 1.00 96.81 134 ARG A CA 1
ATOM 940 C C . ARG A 1 134 ? 15.117 -14.486 -14.880 1.00 96.81 134 ARG A C 1
ATOM 942 O O . ARG A 1 134 ? 16.044 -14.507 -14.075 1.00 96.81 134 ARG A O 1
ATOM 949 N N . ASP A 1 135 ? 13.867 -14.835 -14.583 1.00 96.94 135 ASP A N 1
ATOM 950 C CA . ASP A 1 135 ? 13.422 -15.366 -13.286 1.00 96.94 135 ASP A CA 1
ATOM 951 C C . ASP A 1 135 ? 13.808 -14.469 -12.088 1.00 96.94 135 ASP A C 1
ATOM 953 O O . ASP A 1 135 ? 14.106 -14.922 -10.970 1.00 96.94 135 ASP A O 1
ATOM 957 N N . VAL A 1 136 ? 13.773 -13.154 -12.315 1.00 97.00 136 VAL A N 1
ATOM 958 C CA . VAL A 1 136 ? 14.129 -12.126 -11.332 1.00 97.00 136 VAL A CA 1
ATOM 959 C C . VAL A 1 136 ? 12.884 -11.769 -10.513 1.00 97.00 136 VAL A C 1
ATOM 961 O O . VAL A 1 136 ? 11.815 -11.593 -11.095 1.00 97.00 136 VAL A O 1
ATOM 964 N N . PRO A 1 137 ? 12.954 -11.659 -9.170 1.00 97.88 137 PRO A N 1
ATOM 965 C CA . PRO A 1 137 ? 11.837 -11.128 -8.386 1.00 97.88 137 PRO A CA 1
ATOM 966 C C . PRO A 1 137 ? 11.460 -9.722 -8.864 1.00 97.88 137 PRO A C 1
ATOM 968 O O . PRO A 1 137 ? 12.341 -8.878 -9.019 1.00 97.88 137 PRO A O 1
ATOM 971 N N . VAL A 1 138 ? 10.170 -9.448 -9.065 1.00 97.25 138 VAL A N 1
ATOM 972 C CA . VAL A 1 138 ? 9.689 -8.196 -9.674 1.00 97.25 138 VAL A CA 1
ATOM 973 C C . VAL A 1 138 ? 10.182 -6.955 -8.935 1.00 97.25 138 VAL A C 1
ATOM 975 O O . VAL A 1 138 ? 10.552 -5.977 -9.578 1.00 97.25 138 VAL A O 1
ATOM 978 N N . LYS A 1 139 ? 10.275 -7.005 -7.599 1.00 95.31 139 LYS A N 1
ATOM 979 C CA . LYS A 1 139 ? 10.821 -5.901 -6.804 1.00 95.31 139 LYS A CA 1
ATOM 980 C C . LYS A 1 139 ? 12.260 -5.585 -7.221 1.00 95.31 139 LYS A C 1
ATOM 982 O O . LYS A 1 139 ? 12.554 -4.450 -7.576 1.00 95.31 139 LYS A O 1
ATOM 987 N N . ALA A 1 140 ? 13.116 -6.606 -7.259 1.00 95.19 140 ALA A N 1
ATOM 988 C CA . ALA A 1 140 ? 14.508 -6.463 -7.670 1.00 95.19 140 ALA A CA 1
ATOM 989 C C . ALA A 1 140 ? 14.634 -6.073 -9.150 1.00 95.19 140 ALA A C 1
ATOM 991 O O . ALA A 1 140 ? 15.496 -5.274 -9.501 1.00 95.19 140 ALA A O 1
ATOM 992 N N . ALA A 1 141 ? 13.770 -6.607 -10.020 1.00 95.81 141 ALA A N 1
ATOM 993 C CA . ALA A 1 141 ? 13.747 -6.253 -11.435 1.00 95.81 141 ALA A CA 1
ATOM 994 C C . ALA A 1 141 ? 13.478 -4.753 -11.624 1.00 95.81 141 ALA A C 1
ATOM 996 O O . ALA A 1 141 ? 14.256 -4.071 -12.285 1.00 95.81 141 ALA A O 1
ATOM 997 N N . VAL A 1 142 ? 12.419 -4.223 -11.005 1.00 95.12 142 VAL A N 1
ATOM 998 C CA . VAL A 1 142 ? 12.041 -2.813 -11.169 1.00 95.12 142 VAL A CA 1
ATOM 999 C C . VAL A 1 142 ? 13.027 -1.874 -10.486 1.00 95.12 142 VAL A C 1
ATOM 1001 O O . VAL A 1 142 ? 13.378 -0.856 -11.078 1.00 95.12 142 VAL A O 1
ATOM 1004 N N . GLU A 1 143 ? 13.520 -2.220 -9.294 1.00 92.69 143 GLU A N 1
ATOM 1005 C CA . GLU A 1 143 ? 14.578 -1.450 -8.631 1.00 92.69 143 GLU A CA 1
ATOM 1006 C C . GLU A 1 143 ? 15.822 -1.376 -9.532 1.00 92.69 143 GLU A C 1
ATOM 1008 O O . GLU A 1 143 ? 16.249 -0.283 -9.884 1.00 92.69 143 GLU A O 1
ATOM 1013 N N . ASN A 1 144 ? 16.328 -2.498 -10.049 1.00 92.19 144 ASN A N 1
ATOM 1014 C CA . ASN A 1 144 ? 17.512 -2.490 -10.918 1.00 92.19 144 ASN A CA 1
ATOM 1015 C C . ASN A 1 144 ? 17.300 -1.755 -12.253 1.00 92.19 144 ASN A C 1
ATOM 1017 O O . ASN A 1 144 ? 18.223 -1.110 -12.751 1.00 92.19 144 ASN A O 1
ATOM 1021 N N . LEU A 1 145 ? 16.102 -1.836 -12.837 1.00 93.19 145 LEU A N 1
ATOM 1022 C CA . LEU A 1 145 ? 15.772 -1.153 -14.091 1.00 93.19 145 LEU A CA 1
ATOM 1023 C C . LEU A 1 145 ? 15.635 0.370 -13.907 1.00 93.19 145 LEU A C 1
ATOM 1025 O O . LEU A 1 145 ? 16.062 1.134 -14.775 1.00 93.19 145 LEU A O 1
ATOM 1029 N N . ALA A 1 146 ? 15.062 0.821 -12.787 1.00 90.25 146 ALA A N 1
ATOM 1030 C CA . ALA A 1 146 ? 14.756 2.232 -12.542 1.00 90.25 146 ALA A CA 1
ATOM 1031 C C . ALA A 1 146 ? 15.856 2.991 -11.770 1.00 90.25 146 ALA A C 1
ATOM 1033 O O . ALA A 1 146 ? 16.046 4.192 -11.994 1.00 90.25 146 ALA A O 1
ATOM 1034 N N . SER A 1 147 ? 16.607 2.315 -10.891 1.00 75.56 147 SER A N 1
ATOM 1035 C CA . SER A 1 147 ? 17.626 2.916 -10.012 1.00 75.56 147 SER A CA 1
ATOM 1036 C C . SER A 1 147 ? 18.758 3.673 -10.718 1.00 75.56 147 SER A C 1
ATOM 1038 O O . SER A 1 147 ? 19.152 4.718 -10.198 1.00 75.56 147 SER A O 1
ATOM 1040 N N . PRO A 1 148 ? 19.282 3.260 -11.892 1.00 71.38 148 PRO A N 1
ATOM 1041 C CA . PRO A 1 148 ? 20.403 3.964 -12.523 1.00 71.38 148 PRO A CA 1
ATOM 1042 C C . PRO A 1 148 ? 20.073 5.387 -13.002 1.00 71.38 148 PRO A C 1
ATOM 1044 O O . PRO A 1 148 ? 20.955 6.083 -13.500 1.00 71.38 148 PRO A O 1
ATOM 1047 N N . ARG A 1 149 ? 18.803 5.817 -12.936 1.00 66.69 149 ARG A N 1
ATOM 1048 C CA . ARG A 1 149 ? 18.308 7.019 -13.632 1.00 66.69 149 ARG A CA 1
ATOM 1049 C C . ARG A 1 149 ? 17.573 8.017 -12.730 1.00 66.69 149 ARG A C 1
ATOM 1051 O O . ARG A 1 149 ? 16.876 8.892 -13.242 1.00 66.69 149 ARG A O 1
ATOM 1058 N N . GLY A 1 150 ? 17.727 7.905 -11.409 1.00 72.62 150 GLY A N 1
ATOM 1059 C CA . GLY A 1 150 ? 17.198 8.858 -10.426 1.00 72.62 150 GLY A CA 1
ATOM 1060 C C . GLY A 1 150 ? 16.572 8.188 -9.202 1.00 72.62 150 GLY A C 1
ATOM 1061 O O . GLY A 1 150 ? 16.451 6.968 -9.139 1.00 72.62 150 GLY A O 1
ATOM 1062 N N . ALA A 1 151 ? 16.144 9.003 -8.234 1.00 86.00 151 ALA A N 1
ATOM 1063 C CA . ALA A 1 151 ? 15.433 8.552 -7.037 1.00 86.00 151 ALA A CA 1
ATOM 1064 C C . ALA A 1 151 ? 13.972 8.175 -7.363 1.00 86.00 151 ALA A C 1
ATOM 1066 O O . ALA A 1 151 ? 13.035 8.854 -6.944 1.00 86.00 151 ALA A O 1
ATOM 1067 N N . TRP A 1 152 ? 13.774 7.124 -8.163 1.00 93.62 152 TRP A N 1
ATOM 1068 C CA . TRP A 1 152 ? 12.448 6.566 -8.422 1.00 93.62 152 TRP A CA 1
ATOM 1069 C C . TRP A 1 152 ? 11.943 5.807 -7.191 1.00 93.62 152 TRP A C 1
ATOM 1071 O O . TRP A 1 152 ? 12.626 4.929 -6.668 1.00 93.62 152 TRP A O 1
ATOM 1081 N N . SER A 1 153 ? 10.728 6.122 -6.741 1.00 92.56 153 SER A N 1
ATOM 1082 C CA . SER A 1 153 ? 10.034 5.358 -5.702 1.00 92.56 153 SER A CA 1
ATOM 1083 C C . SER A 1 153 ? 9.243 4.220 -6.341 1.00 92.56 153 SER A C 1
ATOM 1085 O O . SER A 1 153 ? 8.406 4.455 -7.213 1.00 92.56 153 SER A O 1
ATOM 1087 N N . VAL A 1 154 ? 9.491 2.984 -5.911 1.00 93.94 154 VAL A N 1
ATOM 1088 C CA . VAL A 1 154 ? 8.751 1.807 -6.380 1.00 93.94 154 VAL A CA 1
ATOM 1089 C C . VAL A 1 154 ? 7.751 1.400 -5.306 1.00 93.94 154 VAL A C 1
ATOM 1091 O O . VAL A 1 154 ? 8.128 1.184 -4.155 1.00 93.94 154 VAL A O 1
ATOM 1094 N N . VAL A 1 155 ? 6.474 1.288 -5.676 1.00 94.00 155 VAL A N 1
ATOM 1095 C CA . VAL A 1 155 ? 5.414 0.825 -4.776 1.00 94.00 155 VAL A CA 1
ATOM 1096 C C . VAL A 1 155 ? 4.698 -0.365 -5.386 1.00 94.00 155 VAL A C 1
ATOM 1098 O O . VAL A 1 155 ? 4.142 -0.289 -6.480 1.00 94.00 155 VAL A O 1
ATOM 1101 N N . LEU A 1 156 ? 4.736 -1.473 -4.655 1.00 94.88 156 LEU A N 1
ATOM 1102 C CA . LEU A 1 156 ? 4.178 -2.748 -5.068 1.00 94.88 156 LEU A CA 1
ATOM 1103 C C . LEU A 1 156 ? 2.942 -3.070 -4.234 1.00 94.88 156 LEU A C 1
ATOM 1105 O O . LEU A 1 156 ? 2.889 -2.787 -3.036 1.00 94.88 156 LEU A O 1
ATOM 1109 N N . GLU A 1 157 ? 1.963 -3.696 -4.871 1.00 94.25 157 GLU A N 1
ATOM 1110 C CA . GLU A 1 157 ? 0.914 -4.419 -4.166 1.00 94.25 157 GLU A CA 1
ATOM 1111 C C . GLU A 1 157 ? 1.526 -5.587 -3.356 1.00 94.25 157 GLU A C 1
ATOM 1113 O O . GLU A 1 157 ? 2.362 -6.324 -3.891 1.00 94.25 157 GLU A O 1
ATOM 1118 N N . PRO A 1 158 ? 1.120 -5.792 -2.089 1.00 88.44 158 PRO A N 1
ATOM 1119 C CA . PRO A 1 158 ? 1.639 -6.850 -1.236 1.00 88.44 158 PRO A CA 1
ATOM 1120 C C . PRO A 1 158 ? 1.474 -8.246 -1.838 1.00 88.44 158 PRO A C 1
ATOM 1122 O O . PRO A 1 158 ? 0.464 -8.583 -2.465 1.00 88.44 158 PRO A O 1
ATOM 1125 N N . GLY A 1 159 ? 2.484 -9.081 -1.618 1.00 90.69 159 GLY A N 1
ATOM 1126 C CA . GLY A 1 159 ? 2.558 -10.434 -2.160 1.00 90.69 159 GLY A CA 1
ATOM 1127 C C . GLY A 1 159 ? 3.074 -10.490 -3.598 1.00 90.69 159 GLY A C 1
ATOM 1128 O O . GLY A 1 159 ? 3.226 -11.587 -4.134 1.00 90.69 159 GLY A O 1
ATOM 1129 N N . LEU A 1 160 ? 3.354 -9.348 -4.237 1.00 95.44 160 LEU A N 1
ATOM 1130 C CA . LEU A 1 160 ? 4.021 -9.328 -5.538 1.00 95.44 160 LEU A CA 1
ATOM 1131 C C . LEU A 1 160 ? 5.541 -9.376 -5.423 1.00 95.44 160 LEU A C 1
ATOM 1133 O O . LEU A 1 160 ? 6.186 -9.751 -6.391 1.00 95.44 160 LEU A O 1
ATOM 1137 N N . GLU A 1 161 ? 6.132 -9.057 -4.274 1.00 94.06 161 GLU A N 1
ATOM 1138 C CA . GLU A 1 161 ? 7.575 -8.836 -4.118 1.00 94.06 161 GLU A CA 1
ATOM 1139 C C . GLU A 1 161 ? 8.426 -10.035 -4.561 1.00 94.06 161 GLU A C 1
ATOM 1141 O O . GLU A 1 161 ? 9.517 -9.855 -5.106 1.00 94.06 161 GLU A O 1
ATOM 1146 N N . SER A 1 162 ? 7.916 -11.252 -4.355 1.00 95.56 162 SER A N 1
ATOM 1147 C CA . SER A 1 162 ? 8.574 -12.511 -4.717 1.00 95.56 162 SER A CA 1
ATOM 1148 C C . SER A 1 162 ? 8.194 -13.044 -6.103 1.00 95.56 162 SER A C 1
ATOM 1150 O O . SER A 1 162 ? 8.827 -13.997 -6.571 1.00 95.56 162 SER A O 1
ATOM 1152 N N . LYS A 1 163 ? 7.200 -12.450 -6.783 1.00 97.44 163 LYS A N 1
ATOM 1153 C CA . LYS A 1 163 ? 6.753 -12.890 -8.112 1.00 97.44 163 LYS A CA 1
ATOM 1154 C C . LYS A 1 163 ? 7.907 -12.766 -9.104 1.00 97.44 163 LYS A C 1
ATOM 1156 O O . LYS A 1 163 ? 8.533 -11.713 -9.205 1.00 97.44 163 LYS A O 1
ATOM 1161 N N . LYS A 1 164 ? 8.201 -13.850 -9.821 1.00 98.12 164 LYS A N 1
ATOM 1162 C CA . LYS A 1 164 ? 9.286 -13.900 -10.805 1.00 98.12 164 LYS A CA 1
ATOM 1163 C C . LYS A 1 164 ? 8.834 -13.319 -12.140 1.00 98.12 164 LYS A C 1
ATOM 1165 O O . LYS A 1 164 ? 7.718 -13.583 -12.582 1.00 98.12 164 LYS A O 1
ATOM 1170 N N . VAL A 1 165 ? 9.704 -12.528 -12.757 1.00 98.00 165 VAL A N 1
ATOM 1171 C CA . VAL A 1 165 ? 9.490 -11.899 -14.062 1.00 98.00 165 VAL A CA 1
ATOM 1172 C C . VAL A 1 165 ? 10.743 -12.027 -14.921 1.00 98.00 165 VAL A C 1
ATOM 1174 O O . VAL A 1 165 ? 11.855 -12.175 -14.405 1.00 98.00 165 VAL A O 1
ATOM 1177 N N . SER A 1 166 ? 10.543 -11.958 -16.232 1.00 97.12 166 SER A N 1
ATOM 1178 C CA . SER A 1 166 ? 11.598 -12.058 -17.237 1.00 97.12 166 SER A CA 1
ATOM 1179 C C . SER A 1 166 ? 11.357 -11.025 -18.339 1.00 97.12 166 SER A C 1
ATOM 1181 O O . SER A 1 166 ? 10.210 -10.685 -18.624 1.00 97.12 166 SER A O 1
ATOM 1183 N N . TRP A 1 167 ? 12.431 -10.521 -18.942 1.00 97.12 167 TRP A N 1
ATOM 1184 C CA . TRP A 1 167 ? 12.412 -9.601 -20.081 1.00 97.12 167 TRP A CA 1
ATOM 1185 C C . TRP A 1 167 ? 13.681 -9.799 -20.921 1.00 97.12 167 TRP A C 1
ATOM 1187 O O . TRP A 1 167 ? 14.723 -10.224 -20.409 1.00 97.12 167 TRP A O 1
ATOM 1197 N N . SER A 1 168 ? 13.614 -9.486 -22.211 1.00 95.69 168 SER A N 1
ATOM 1198 C CA . SER A 1 168 ? 14.746 -9.630 -23.129 1.00 95.69 168 SER A CA 1
ATOM 1199 C C . SER A 1 168 ? 14.714 -8.562 -24.212 1.00 95.69 168 SER A C 1
ATOM 1201 O O . SER A 1 168 ? 13.653 -8.070 -24.590 1.00 95.69 168 SER A O 1
ATOM 1203 N N . ASP A 1 169 ? 15.892 -8.202 -24.719 1.00 92.88 169 ASP A N 1
ATOM 1204 C CA . ASP A 1 169 ? 16.041 -7.309 -25.875 1.00 92.88 169 ASP A CA 1
ATOM 1205 C C . ASP A 1 169 ? 15.314 -5.959 -25.727 1.00 92.88 169 ASP A C 1
ATOM 1207 O O . ASP A 1 169 ? 14.846 -5.358 -26.694 1.00 92.88 169 ASP A O 1
ATOM 1211 N N . ALA A 1 170 ? 15.206 -5.459 -24.493 1.00 93.81 170 ALA A N 1
ATOM 1212 C CA . ALA A 1 170 ? 14.542 -4.194 -24.227 1.00 93.81 170 ALA A CA 1
ATOM 1213 C C . ALA A 1 170 ? 15.436 -3.012 -24.633 1.00 93.81 170 ALA A C 1
ATOM 1215 O O . ALA A 1 170 ? 16.562 -2.869 -24.149 1.00 93.81 170 ALA A O 1
ATOM 1216 N N . ALA A 1 171 ? 14.909 -2.134 -25.493 1.00 91.94 171 ALA A N 1
ATOM 1217 C CA . ALA A 1 171 ? 15.626 -0.955 -25.985 1.00 91.94 171 ALA A CA 1
ATOM 1218 C C . ALA A 1 171 ? 15.972 0.053 -24.870 1.00 91.94 171 ALA A C 1
ATOM 1220 O O . ALA A 1 171 ? 16.988 0.751 -24.942 1.00 91.94 171 ALA A O 1
ATOM 1221 N N . ASP A 1 172 ? 15.118 0.140 -23.847 1.00 91.44 172 ASP A N 1
ATOM 1222 C CA . ASP A 1 172 ? 15.344 0.888 -22.616 1.00 91.44 172 ASP A CA 1
ATOM 1223 C C . ASP A 1 172 ? 14.569 0.271 -21.430 1.00 91.44 172 ASP A C 1
ATOM 1225 O O . ASP A 1 172 ? 13.901 -0.753 -21.565 1.00 91.44 172 ASP A O 1
ATOM 1229 N N . TRP A 1 173 ? 14.703 0.857 -20.235 1.00 93.50 173 TRP A N 1
ATOM 1230 C CA . TRP A 1 173 ? 14.112 0.300 -19.015 1.00 93.50 173 TRP A CA 1
ATOM 1231 C C . TRP A 1 173 ? 12.586 0.399 -19.007 1.00 93.50 173 TRP A C 1
ATOM 1233 O O . TRP A 1 173 ? 11.943 -0.433 -18.377 1.00 93.50 173 TRP A O 1
ATOM 1243 N N . ARG A 1 174 ? 11.994 1.382 -19.704 1.00 95.19 174 ARG A N 1
ATOM 1244 C CA . ARG A 1 174 ? 10.535 1.476 -19.829 1.00 95.19 174 ARG A CA 1
ATOM 1245 C C . ARG A 1 174 ? 10.029 0.364 -20.732 1.00 95.19 174 ARG A C 1
ATOM 1247 O O . ARG A 1 174 ? 9.115 -0.339 -20.329 1.00 95.19 174 ARG A O 1
ATOM 1254 N N . ALA A 1 175 ? 10.706 0.120 -21.855 1.00 95.75 175 ALA A N 1
ATOM 1255 C CA . ALA A 1 175 ? 10.410 -1.028 -22.707 1.00 95.75 175 ALA A CA 1
ATOM 1256 C C . ALA A 1 175 ? 10.541 -2.360 -21.939 1.00 95.75 175 ALA A C 1
ATOM 1258 O O . ALA A 1 175 ? 9.715 -3.251 -22.114 1.00 95.75 175 ALA A O 1
ATOM 1259 N N . ALA A 1 176 ? 11.530 -2.487 -21.044 1.00 96.38 176 ALA A N 1
ATOM 1260 C CA . ALA A 1 176 ? 11.654 -3.657 -20.172 1.00 96.38 176 ALA A CA 1
ATOM 1261 C C . ALA A 1 176 ? 10.464 -3.785 -19.204 1.00 96.38 176 ALA A C 1
ATOM 1263 O O . ALA A 1 176 ? 9.913 -4.873 -19.049 1.00 96.38 176 ALA A O 1
ATOM 1264 N N . LEU A 1 177 ? 10.029 -2.685 -18.578 1.00 96.50 177 LEU A N 1
ATOM 1265 C CA . LEU A 1 177 ? 8.841 -2.685 -17.719 1.00 96.50 177 LEU A CA 1
ATOM 1266 C C . LEU A 1 177 ? 7.557 -2.998 -18.500 1.00 96.50 177 LEU A C 1
ATOM 1268 O O . LEU A 1 177 ? 6.726 -3.748 -17.997 1.00 96.50 177 LEU A O 1
ATOM 1272 N N . ASP A 1 178 ? 7.407 -2.503 -19.727 1.00 97.25 178 ASP A N 1
ATOM 1273 C CA . ASP A 1 178 ? 6.262 -2.819 -20.588 1.00 97.25 178 ASP A CA 1
ATOM 1274 C C . ASP A 1 178 ? 6.229 -4.313 -20.947 1.00 97.25 178 ASP A C 1
ATOM 1276 O O . ASP A 1 178 ? 5.178 -4.954 -20.863 1.00 97.25 178 ASP A O 1
ATOM 1280 N N . GLN A 1 179 ? 7.385 -4.910 -21.257 1.00 97.56 179 GLN A N 1
ATOM 1281 C CA . GLN A 1 179 ? 7.495 -6.358 -21.461 1.00 97.56 179 GLN A CA 1
ATOM 1282 C C . GLN A 1 179 ? 7.140 -7.151 -20.196 1.00 97.56 179 GLN A C 1
ATOM 1284 O O . GLN A 1 179 ? 6.427 -8.155 -20.280 1.00 97.56 179 GLN A O 1
ATOM 1289 N N . ILE A 1 180 ? 7.605 -6.714 -19.019 1.00 97.50 180 ILE A N 1
ATOM 1290 C CA . ILE A 1 180 ? 7.253 -7.338 -17.733 1.00 97.50 180 ILE A CA 1
ATOM 1291 C C . ILE A 1 180 ? 5.741 -7.252 -17.506 1.00 97.50 180 ILE A C 1
ATOM 1293 O O . ILE A 1 180 ? 5.120 -8.256 -17.158 1.00 97.50 180 ILE A O 1
ATOM 1297 N N . SER A 1 181 ? 5.150 -6.075 -17.716 1.00 97.81 181 SER A N 1
ATOM 1298 C CA . SER A 1 181 ? 3.711 -5.822 -17.595 1.00 97.81 181 SER A CA 1
ATOM 1299 C C . SER A 1 181 ? 2.913 -6.822 -18.444 1.00 97.81 181 SER A C 1
ATOM 1301 O O . SER A 1 181 ? 2.106 -7.594 -17.917 1.00 97.81 181 SER A O 1
ATOM 1303 N N . TRP A 1 182 ? 3.249 -6.919 -19.735 1.00 97.00 182 TRP A N 1
ATOM 1304 C CA . TRP A 1 182 ? 2.585 -7.812 -20.685 1.00 97.00 182 TRP A CA 1
ATOM 1305 C C . TRP A 1 182 ? 2.777 -9.303 -20.365 1.00 97.00 182 TRP A C 1
ATOM 1307 O O . TRP A 1 182 ? 1.805 -10.052 -20.306 1.00 97.00 182 TRP A O 1
ATOM 1317 N N . SER A 1 183 ? 4.014 -9.739 -20.112 1.00 96.38 183 SER A N 1
ATOM 1318 C CA . SER A 1 183 ? 4.341 -11.162 -19.914 1.00 96.38 183 SER A CA 1
ATOM 1319 C C . SER A 1 183 ? 3.855 -11.734 -18.580 1.00 96.38 183 SER A C 1
ATOM 1321 O O . SER A 1 183 ? 3.602 -12.933 -18.476 1.00 96.38 183 SER A O 1
ATOM 1323 N N . SER A 1 184 ? 3.722 -10.896 -17.549 1.00 96.56 184 SER A N 1
ATOM 1324 C CA . SER A 1 184 ? 3.367 -11.339 -16.196 1.00 96.56 184 SER A CA 1
ATOM 1325 C C . SER A 1 184 ? 1.916 -11.045 -15.802 1.00 96.56 184 SER A C 1
ATOM 1327 O O . SER A 1 184 ? 1.500 -11.439 -14.704 1.00 96.56 184 SER A O 1
ATOM 1329 N N . GLY A 1 185 ? 1.154 -10.353 -16.659 1.00 96.75 185 GLY A N 1
ATOM 1330 C CA . GLY A 1 185 ? -0.204 -9.888 -16.360 1.00 96.75 185 GLY A CA 1
ATOM 1331 C C . GLY A 1 185 ? -0.253 -8.898 -15.193 1.00 96.75 185 GLY A C 1
ATOM 1332 O O . GLY A 1 185 ? -1.240 -8.847 -14.462 1.00 96.75 185 GLY A O 1
ATOM 1333 N N . LEU A 1 186 ? 0.845 -8.181 -14.948 1.00 97.88 186 LEU A N 1
ATOM 1334 C CA . LEU A 1 186 ? 0.904 -7.109 -13.960 1.00 97.88 186 LEU A CA 1
ATOM 1335 C C . LEU A 1 186 ? 0.592 -5.788 -14.649 1.00 97.88 186 LEU A C 1
ATOM 1337 O O . LEU A 1 186 ? 1.010 -5.563 -15.774 1.00 97.88 186 LEU A O 1
ATOM 1341 N N . VAL A 1 187 ? -0.073 -4.885 -13.944 1.00 98.06 187 VAL A N 1
ATOM 1342 C CA . VAL A 1 187 ? -0.204 -3.500 -14.373 1.00 98.06 187 VAL A CA 1
ATOM 1343 C C . VAL A 1 187 ? 0.933 -2.697 -13.763 1.00 98.06 187 VAL A C 1
ATOM 1345 O O . VAL A 1 187 ? 1.024 -2.560 -12.539 1.00 98.06 187 VAL A O 1
ATOM 1348 N N . ILE A 1 188 ? 1.776 -2.133 -14.626 1.00 97.94 188 ILE A N 1
ATOM 1349 C CA . ILE A 1 188 ? 2.840 -1.207 -14.241 1.00 97.94 188 ILE A CA 1
ATOM 1350 C C . ILE A 1 188 ? 2.468 0.192 -14.728 1.00 97.94 188 ILE A C 1
ATOM 1352 O O . ILE A 1 188 ? 2.297 0.425 -15.923 1.00 97.94 188 ILE A O 1
ATOM 1356 N N . LYS A 1 189 ? 2.347 1.137 -13.796 1.00 97.50 189 LYS A N 1
ATOM 1357 C CA . LYS A 1 189 ? 2.139 2.556 -14.097 1.00 97.50 189 LYS A CA 1
ATOM 1358 C C . LYS A 1 189 ? 3.356 3.357 -13.679 1.00 97.50 189 LYS A C 1
ATOM 1360 O O . LYS A 1 189 ? 3.916 3.138 -12.607 1.00 97.50 189 LYS A O 1
ATOM 1365 N N . ILE A 1 190 ? 3.739 4.308 -14.520 1.00 96.44 190 ILE A N 1
ATOM 1366 C CA . ILE A 1 190 ? 4.899 5.170 -14.311 1.00 96.44 190 ILE A CA 1
ATOM 1367 C C . ILE A 1 190 ? 4.402 6.612 -14.257 1.00 96.44 190 ILE A C 1
ATOM 1369 O O . ILE A 1 190 ? 3.696 7.066 -15.153 1.00 96.44 190 ILE A O 1
ATOM 1373 N N . SER A 1 191 ? 4.780 7.331 -13.204 1.00 95.12 191 SER A N 1
ATOM 1374 C CA . SER A 1 191 ? 4.552 8.767 -13.073 1.00 95.12 191 SER A CA 1
ATOM 1375 C C . SER A 1 191 ? 5.877 9.498 -13.112 1.00 95.12 191 SER A C 1
ATOM 1377 O O . SER A 1 191 ? 6.660 9.471 -12.158 1.00 95.12 191 SER A O 1
ATOM 1379 N N . ASP A 1 192 ? 6.114 10.177 -14.228 1.00 93.25 192 ASP A N 1
ATOM 1380 C CA . ASP A 1 192 ? 7.295 11.007 -14.416 1.00 93.25 192 ASP A CA 1
ATOM 1381 C C . ASP A 1 192 ? 7.310 12.238 -13.509 1.00 93.25 192 ASP A C 1
ATOM 1383 O O . ASP A 1 192 ? 8.392 12.667 -13.101 1.00 93.25 192 ASP A O 1
ATOM 1387 N N . THR A 1 193 ? 6.134 12.768 -13.163 1.00 92.69 193 THR A N 1
ATOM 1388 C CA . THR A 1 193 ? 5.975 13.946 -12.302 1.00 92.69 193 THR A CA 1
ATOM 1389 C C . THR A 1 193 ? 6.356 13.641 -10.859 1.00 92.69 193 THR A C 1
ATOM 1391 O O . THR A 1 193 ? 7.107 14.394 -10.249 1.00 92.69 193 THR A O 1
ATOM 1394 N N . SER A 1 194 ? 5.879 12.520 -10.313 1.00 91.62 194 SER A N 1
ATOM 1395 C CA . SER A 1 194 ? 6.165 12.123 -8.927 1.00 91.62 194 SER A CA 1
ATOM 1396 C C . SER A 1 194 ? 7.357 11.171 -8.801 1.00 91.62 194 SER A C 1
ATOM 1398 O O . SER A 1 194 ? 7.583 10.650 -7.712 1.00 91.62 194 SER A O 1
ATOM 1400 N N . LYS A 1 195 ? 8.064 10.886 -9.908 1.00 94.12 195 LYS A N 1
ATOM 1401 C CA . LYS A 1 195 ? 9.143 9.885 -10.000 1.00 94.12 195 LYS A CA 1
ATOM 1402 C C . LYS A 1 195 ? 8.780 8.583 -9.285 1.00 94.12 195 LYS A C 1
ATOM 1404 O O . LYS A 1 195 ? 9.505 8.099 -8.419 1.00 94.12 195 LYS A O 1
ATOM 1409 N N . ARG A 1 196 ? 7.618 8.025 -9.634 1.00 94.25 196 ARG A N 1
ATOM 1410 C CA . ARG A 1 196 ? 7.048 6.849 -8.965 1.00 94.25 196 ARG A CA 1
ATOM 1411 C C . ARG A 1 196 ? 6.637 5.774 -9.961 1.00 94.25 196 ARG A C 1
ATOM 1413 O O . ARG A 1 196 ? 6.106 6.090 -11.023 1.00 94.25 196 ARG A O 1
ATOM 1420 N N . ILE A 1 197 ? 6.860 4.518 -9.594 1.00 96.31 197 ILE A N 1
ATOM 1421 C CA . ILE A 1 197 ? 6.431 3.333 -10.337 1.00 96.31 197 ILE A CA 1
ATOM 1422 C C . ILE A 1 197 ? 5.485 2.549 -9.430 1.00 96.31 197 ILE A C 1
ATOM 1424 O O . ILE A 1 197 ? 5.872 2.162 -8.327 1.00 96.31 197 ILE A O 1
ATOM 1428 N N . ALA A 1 198 ? 4.247 2.343 -9.873 1.00 96.62 198 ALA A N 1
ATOM 1429 C CA . ALA A 1 198 ? 3.273 1.518 -9.169 1.00 96.62 198 ALA A CA 1
ATOM 1430 C C . ALA A 1 198 ? 3.064 0.199 -9.905 1.00 96.62 198 ALA A C 1
ATOM 1432 O O . ALA A 1 198 ? 2.870 0.194 -11.121 1.00 96.62 198 ALA A O 1
ATOM 1433 N N . ILE A 1 199 ? 3.066 -0.899 -9.154 1.00 97.12 199 ILE A N 1
ATOM 1434 C CA . ILE A 1 199 ? 2.888 -2.251 -9.683 1.00 97.12 199 ILE A CA 1
ATOM 1435 C C . ILE A 1 199 ? 1.743 -2.918 -8.929 1.00 97.12 199 ILE A C 1
ATOM 1437 O O . ILE A 1 199 ? 1.795 -3.047 -7.705 1.00 97.12 199 ILE A O 1
ATOM 1441 N N . SER A 1 200 ? 0.721 -3.358 -9.655 1.00 97.19 200 SER A N 1
ATOM 1442 C CA . SER A 1 200 ? -0.438 -4.058 -9.093 1.00 97.19 200 SER A CA 1
ATOM 1443 C C . SER A 1 200 ? -0.954 -5.119 -10.064 1.00 97.19 200 SER A C 1
ATOM 1445 O O . SER A 1 200 ? -0.580 -5.148 -11.234 1.00 97.19 200 SER A O 1
ATOM 1447 N N . ARG A 1 201 ? -1.823 -6.008 -9.587 1.00 96.62 201 ARG A N 1
ATOM 1448 C CA . ARG A 1 201 ? -2.601 -6.929 -10.428 1.00 96.62 201 ARG A CA 1
ATOM 1449 C C . ARG A 1 201 ? -3.774 -6.239 -11.127 1.00 96.62 201 ARG A C 1
ATOM 1451 O O . ARG A 1 201 ? -4.360 -6.829 -12.026 1.00 96.62 201 ARG A O 1
ATOM 1458 N N . SER A 1 202 ? -4.145 -5.027 -10.704 1.00 96.25 202 SER A N 1
ATOM 1459 C CA . SER A 1 202 ? -5.301 -4.302 -11.238 1.00 96.25 202 SER A CA 1
ATOM 1460 C C . SER A 1 202 ? -4.963 -2.871 -11.645 1.00 96.25 202 SER A C 1
ATOM 1462 O O . SER A 1 202 ? -4.177 -2.177 -10.997 1.00 96.25 202 SER A O 1
ATOM 1464 N N . GLU A 1 203 ? -5.616 -2.417 -12.712 1.00 96.25 203 GLU A N 1
ATOM 1465 C CA . GLU A 1 203 ? -5.464 -1.066 -13.255 1.00 96.25 203 GLU A CA 1
ATOM 1466 C C . GLU A 1 203 ? -5.892 0.009 -12.250 1.00 96.25 203 GLU A C 1
ATOM 1468 O O . GLU A 1 203 ? -5.170 0.978 -12.021 1.00 96.25 203 GLU A O 1
ATOM 1473 N N . SER A 1 204 ? -7.039 -0.187 -11.593 1.00 94.31 204 SER A N 1
ATOM 1474 C CA . SER A 1 204 ? -7.580 0.761 -10.616 1.00 94.31 204 SER A CA 1
ATOM 1475 C C . SER A 1 204 ? -6.639 0.971 -9.427 1.00 94.31 204 SER A C 1
ATOM 1477 O O . SER A 1 204 ? -6.421 2.109 -9.009 1.00 94.31 204 SER A O 1
ATOM 1479 N N . MET A 1 205 ? -6.028 -0.097 -8.909 1.00 93.94 205 MET A N 1
ATOM 1480 C CA . MET A 1 205 ? -5.077 -0.005 -7.802 1.00 93.94 205 MET A CA 1
ATOM 1481 C C . MET A 1 205 ? -3.746 0.616 -8.237 1.00 93.94 205 MET A C 1
ATOM 1483 O O . MET A 1 205 ? -3.235 1.490 -7.534 1.00 93.94 205 MET A O 1
ATOM 1487 N N . ALA A 1 206 ? -3.202 0.242 -9.402 1.00 95.50 206 ALA A N 1
ATOM 1488 C CA . ALA A 1 206 ? -1.999 0.884 -9.938 1.00 95.50 206 ALA A CA 1
ATOM 1489 C C . ALA A 1 206 ? -2.210 2.400 -10.123 1.00 95.50 206 ALA A C 1
ATOM 1491 O O . ALA A 1 206 ? -1.351 3.202 -9.746 1.00 95.50 206 ALA A O 1
ATOM 1492 N N . GLN A 1 207 ? -3.386 2.799 -10.617 1.00 95.31 207 GLN A N 1
ATOM 1493 C CA . GLN A 1 207 ? -3.759 4.202 -10.776 1.00 95.31 207 GLN A CA 1
ATOM 1494 C C . GLN A 1 207 ? -3.855 4.935 -9.430 1.00 95.31 207 GLN A C 1
ATOM 1496 O O . GLN A 1 207 ? -3.330 6.042 -9.300 1.00 95.31 207 GLN A O 1
ATOM 1501 N N . GLN A 1 208 ? -4.470 4.327 -8.409 1.00 92.81 208 GLN A N 1
ATOM 1502 C CA . GLN A 1 208 ? -4.529 4.903 -7.057 1.00 92.81 208 GLN A CA 1
ATOM 1503 C C . GLN A 1 208 ? -3.134 5.092 -6.446 1.00 92.81 208 GLN A C 1
ATOM 1505 O O . GLN A 1 208 ? -2.865 6.117 -5.815 1.00 92.81 208 GLN A O 1
ATOM 1510 N N . LEU A 1 209 ? -2.237 4.127 -6.656 1.00 93.81 209 LEU A N 1
ATOM 1511 C CA . LEU A 1 209 ? -0.868 4.174 -6.147 1.00 93.81 209 LEU A CA 1
ATOM 1512 C C . LEU A 1 209 ? -0.001 5.223 -6.836 1.00 93.81 209 LEU A C 1
ATOM 1514 O O . LEU A 1 209 ? 0.892 5.771 -6.195 1.00 93.81 209 LEU A O 1
ATOM 1518 N N . ILE A 1 210 ? -0.253 5.513 -8.112 1.00 94.50 210 ILE A N 1
ATOM 1519 C CA . ILE A 1 210 ? 0.386 6.633 -8.806 1.00 94.50 210 ILE A CA 1
ATOM 1520 C C . ILE A 1 210 ? -0.216 7.976 -8.388 1.00 94.50 210 ILE A C 1
ATOM 1522 O O . ILE A 1 210 ? 0.529 8.927 -8.158 1.00 94.50 210 ILE A O 1
ATOM 1526 N N . GLY A 1 211 ? -1.543 8.063 -8.272 1.00 92.00 211 GLY A N 1
ATOM 1527 C CA . GLY A 1 211 ? -2.241 9.317 -7.983 1.00 92.00 211 GLY A CA 1
ATOM 1528 C C . GLY A 1 211 ? -1.978 9.875 -6.582 1.00 92.00 211 GLY A C 1
ATOM 1529 O O . GLY A 1 211 ? -2.155 11.071 -6.362 1.00 92.00 211 GLY A O 1
ATOM 1530 N N . ASN A 1 212 ? -1.540 9.039 -5.636 1.00 90.06 212 ASN A N 1
ATOM 1531 C CA . ASN A 1 212 ? -1.251 9.460 -4.269 1.00 90.06 212 ASN A CA 1
ATOM 1532 C C . ASN A 1 212 ? 0.211 9.147 -3.885 1.00 90.06 212 ASN A C 1
ATOM 1534 O O . ASN A 1 212 ? 0.524 8.010 -3.520 1.00 90.06 212 ASN A O 1
ATOM 1538 N N . PRO A 1 213 ? 1.112 10.151 -3.891 1.00 86.81 213 PRO A N 1
ATOM 1539 C CA . PRO A 1 213 ? 2.541 9.956 -3.633 1.00 86.81 213 PRO A CA 1
ATOM 1540 C C . PRO A 1 213 ? 2.855 9.502 -2.202 1.00 86.81 213 PRO A C 1
ATOM 1542 O O . PRO A 1 213 ? 3.955 9.022 -1.950 1.00 86.81 213 PRO A O 1
ATOM 1545 N N . ASN A 1 214 ? 1.894 9.593 -1.283 1.00 87.88 214 ASN A N 1
ATOM 1546 C CA . ASN A 1 214 ? 2.038 9.137 0.098 1.00 87.88 214 ASN A CA 1
ATOM 1547 C C . ASN A 1 214 ? 1.196 7.883 0.382 1.00 87.88 214 ASN A C 1
ATOM 1549 O O . ASN A 1 214 ? 1.121 7.446 1.530 1.00 87.88 214 ASN A O 1
ATOM 1553 N N . ALA A 1 215 ? 0.520 7.314 -0.623 1.00 90.38 215 ALA A N 1
ATOM 1554 C CA . ALA A 1 215 ? -0.238 6.091 -0.422 1.00 90.38 215 ALA A CA 1
ATOM 1555 C C . ALA A 1 215 ? 0.701 4.899 -0.255 1.00 90.38 215 ALA A C 1
ATOM 1557 O O . ALA A 1 215 ? 1.621 4.696 -1.051 1.00 90.38 215 ALA A O 1
ATOM 1558 N N . SER A 1 216 ? 0.391 4.088 0.745 1.00 91.81 216 SER A N 1
ATOM 1559 C CA . SER A 1 216 ? 0.930 2.749 0.928 1.00 91.81 216 SER A CA 1
ATOM 1560 C C . SER A 1 216 ? -0.206 1.741 0.791 1.00 91.81 216 SER A C 1
ATOM 1562 O O . SER A 1 216 ? -1.386 2.096 0.889 1.00 91.81 216 SER A O 1
ATOM 1564 N N . VAL A 1 217 ? 0.149 0.484 0.549 1.00 92.81 217 VAL A N 1
ATOM 1565 C CA . VAL A 1 217 ? -0.810 -0.618 0.534 1.00 92.81 217 VAL A CA 1
ATOM 1566 C C . VAL A 1 217 ? -0.737 -1.351 1.865 1.00 92.81 217 VAL A C 1
ATOM 1568 O O . VAL A 1 217 ? 0.340 -1.737 2.313 1.00 92.81 217 VAL A O 1
ATOM 1571 N N . TRP A 1 218 ? -1.890 -1.551 2.485 1.00 95.12 218 TRP A N 1
ATOM 1572 C CA . TRP A 1 218 ? -2.040 -2.152 3.801 1.00 95.12 218 TRP A CA 1
ATOM 1573 C C . TRP A 1 218 ? -2.901 -3.396 3.669 1.00 95.12 218 TRP A C 1
ATOM 1575 O O . TRP A 1 218 ? -3.995 -3.338 3.108 1.00 95.12 218 TRP A O 1
ATOM 1585 N N . THR A 1 219 ? -2.401 -4.530 4.151 1.00 95.12 219 THR A N 1
ATOM 1586 C CA . THR A 1 219 ? -3.141 -5.795 4.095 1.00 95.12 219 THR A CA 1
ATOM 1587 C C . THR A 1 219 ? -3.675 -6.123 5.471 1.00 95.12 219 THR A C 1
ATOM 1589 O O . THR A 1 219 ? -2.904 -6.280 6.418 1.00 95.12 219 THR A O 1
ATOM 1592 N N . LEU A 1 220 ? -4.995 -6.223 5.562 1.00 96.12 220 LEU A N 1
ATOM 1593 C CA . LEU A 1 220 ? -5.701 -6.745 6.715 1.00 96.12 220 LEU A CA 1
ATOM 1594 C C . LEU A 1 220 ? -5.679 -8.264 6.578 1.00 96.12 220 LEU A C 1
ATOM 1596 O O . LEU A 1 220 ? -6.270 -8.811 5.648 1.00 96.12 220 LEU A O 1
ATOM 1600 N N . LYS A 1 221 ? -4.928 -8.937 7.443 1.00 95.94 221 LYS A N 1
ATOM 1601 C CA . LYS A 1 221 ? -4.776 -10.391 7.440 1.00 95.94 221 LYS A CA 1
ATOM 1602 C C . LYS A 1 221 ? -5.979 -11.026 8.131 1.00 95.94 221 LYS A C 1
ATOM 1604 O O . LYS A 1 221 ? -6.371 -10.587 9.210 1.00 95.94 221 LYS A O 1
ATOM 1609 N N . SER A 1 222 ? -6.541 -12.063 7.520 1.00 96.12 222 SER A N 1
ATOM 1610 C CA . SER A 1 222 ? -7.570 -12.903 8.139 1.00 96.12 222 SER A CA 1
ATOM 1611 C C . SER A 1 222 ? -6.978 -13.810 9.217 1.00 96.12 222 SER A C 1
ATOM 1613 O O . SER A 1 222 ? -5.818 -14.209 9.124 1.00 96.12 222 SER A O 1
ATOM 1615 N N . GLY A 1 223 ? -7.791 -14.197 10.198 1.00 95.31 223 GLY A N 1
ATOM 1616 C CA . GLY A 1 223 ? -7.415 -15.125 11.270 1.00 95.31 223 GLY A CA 1
ATOM 1617 C C . GLY A 1 223 ? -6.600 -14.495 12.403 1.00 95.31 223 GLY A C 1
ATOM 1618 O O . GLY A 1 223 ? -6.338 -15.164 13.396 1.00 95.31 223 GLY A O 1
ATOM 1619 N N . VAL A 1 224 ? -6.241 -13.218 12.277 1.00 96.69 224 VAL A N 1
ATOM 1620 C CA . VAL A 1 224 ? -5.644 -12.394 13.335 1.00 96.69 224 VAL A CA 1
ATOM 1621 C C . VAL A 1 224 ? -6.616 -11.288 13.726 1.00 96.69 224 VAL A C 1
ATOM 1623 O O . VAL A 1 224 ? -7.605 -11.024 13.032 1.00 96.69 224 VAL A O 1
ATOM 1626 N N . SER A 1 225 ? -6.362 -10.629 14.845 1.00 96.88 225 SER A N 1
ATOM 1627 C CA . SER A 1 225 ? -7.235 -9.560 15.297 1.00 96.88 225 SER A CA 1
ATOM 1628 C C . SER A 1 225 ? -6.958 -8.221 14.614 1.00 96.88 225 SER A C 1
ATOM 1630 O O . SER A 1 225 ? -5.895 -7.967 14.036 1.00 96.88 225 SER A O 1
ATOM 1632 N N . LEU A 1 226 ? -7.929 -7.314 14.707 1.00 96.00 226 LEU A N 1
ATOM 1633 C CA . LEU A 1 226 ? -7.784 -5.926 14.281 1.00 96.00 226 LEU A CA 1
ATOM 1634 C C . LEU A 1 226 ? -6.614 -5.239 14.998 1.00 96.00 226 LEU A C 1
ATOM 1636 O O . LEU A 1 226 ? -5.872 -4.476 14.381 1.00 96.00 226 LEU A O 1
ATOM 1640 N N . ARG A 1 227 ? -6.436 -5.530 16.292 1.00 97.38 227 ARG A N 1
ATOM 1641 C CA . ARG A 1 227 ? -5.344 -4.998 17.112 1.00 97.38 227 ARG A CA 1
ATOM 1642 C C . ARG A 1 227 ? -3.989 -5.433 16.573 1.00 97.38 227 ARG A C 1
ATOM 1644 O O . ARG A 1 227 ? -3.129 -4.585 16.357 1.00 97.38 227 ARG A O 1
ATOM 1651 N N . GLU A 1 228 ? -3.822 -6.725 16.314 1.00 97.44 228 GLU A N 1
ATOM 1652 C CA . GLU A 1 228 ? -2.574 -7.284 15.787 1.00 97.44 228 GLU A CA 1
ATOM 1653 C C . GLU A 1 228 ? -2.231 -6.693 14.414 1.00 97.44 228 GLU A C 1
ATOM 1655 O O . GLU A 1 228 ? -1.104 -6.240 14.205 1.00 97.44 228 GLU A O 1
ATOM 1660 N N . ASN A 1 229 ? -3.220 -6.595 13.516 1.00 97.50 229 ASN A N 1
ATOM 1661 C CA . ASN A 1 229 ? -3.047 -5.935 12.219 1.00 97.50 229 ASN A CA 1
ATOM 1662 C C . ASN A 1 229 ? -2.591 -4.477 12.366 1.00 97.50 229 ASN A C 1
ATOM 1664 O O . ASN A 1 229 ? -1.632 -4.060 11.718 1.00 97.50 229 ASN A O 1
ATOM 1668 N N . LEU A 1 230 ? -3.267 -3.696 13.215 1.00 97.56 230 LEU A N 1
ATOM 1669 C CA . LEU A 1 230 ? -2.962 -2.277 13.388 1.00 97.56 230 LEU A CA 1
ATOM 1670 C C . LEU A 1 230 ? -1.580 -2.054 14.004 1.00 97.56 230 LEU A C 1
ATOM 1672 O O . LEU A 1 230 ? -0.856 -1.183 13.528 1.00 97.56 230 LEU A O 1
ATOM 1676 N N . VAL A 1 231 ? -1.186 -2.851 15.000 1.00 97.75 231 VAL A N 1
ATOM 1677 C CA . VAL A 1 231 ? 0.159 -2.795 15.598 1.00 97.75 231 VAL A CA 1
ATOM 1678 C C . VAL A 1 231 ? 1.232 -3.116 14.553 1.00 97.75 231 VAL A C 1
ATOM 1680 O O . VAL A 1 231 ? 2.234 -2.402 14.453 1.00 97.75 231 VAL A O 1
ATOM 1683 N N . GLU A 1 232 ? 1.017 -4.136 13.717 1.00 97.12 232 GLU A N 1
ATOM 1684 C CA . GLU A 1 232 ? 1.941 -4.461 12.628 1.00 97.12 232 GLU A CA 1
ATOM 1685 C C . GLU A 1 232 ? 2.049 -3.317 11.610 1.00 97.12 232 GLU A C 1
ATOM 1687 O O . GLU A 1 232 ? 3.159 -2.935 11.220 1.00 97.12 232 GLU A O 1
ATOM 1692 N N . TRP A 1 233 ? 0.917 -2.739 11.201 1.00 97.12 233 TRP A N 1
ATOM 1693 C CA . TRP A 1 233 ? 0.901 -1.601 10.284 1.00 97.12 233 TRP A CA 1
ATOM 1694 C C . TRP A 1 233 ? 1.593 -0.381 10.886 1.00 97.12 233 TRP A C 1
ATOM 1696 O O . TRP A 1 233 ? 2.380 0.264 10.194 1.00 97.12 233 TRP A O 1
ATOM 1706 N N . GLY A 1 234 ? 1.363 -0.101 12.170 1.00 97.69 234 GLY A N 1
ATOM 1707 C CA . GLY A 1 234 ? 2.038 0.963 12.903 1.00 97.69 234 GLY A CA 1
ATOM 1708 C C . GLY A 1 234 ? 3.550 0.798 12.849 1.00 97.69 234 GLY A C 1
ATOM 1709 O O . GLY A 1 234 ? 4.255 1.696 12.389 1.00 97.69 234 GLY A O 1
ATOM 1710 N N . ARG A 1 235 ? 4.058 -0.397 13.168 1.00 97.81 235 ARG A N 1
ATOM 1711 C CA . ARG A 1 235 ? 5.493 -0.707 13.084 1.00 97.81 235 ARG A CA 1
ATOM 1712 C C . ARG A 1 235 ? 6.073 -0.427 11.692 1.00 97.81 235 ARG A C 1
ATOM 1714 O O . ARG A 1 235 ? 7.139 0.177 11.589 1.00 97.81 235 ARG A O 1
ATOM 1721 N N . ILE A 1 236 ? 5.379 -0.831 10.624 1.00 94.06 236 ILE A N 1
ATOM 1722 C CA . ILE A 1 236 ? 5.800 -0.579 9.231 1.00 94.06 236 ILE A CA 1
ATOM 1723 C C . ILE A 1 236 ? 5.769 0.925 8.913 1.00 94.06 236 ILE A C 1
ATOM 1725 O O . ILE A 1 236 ? 6.703 1.453 8.308 1.00 94.06 236 ILE A O 1
ATOM 1729 N N . ALA A 1 237 ? 4.726 1.627 9.360 1.00 95.69 237 ALA A N 1
ATOM 1730 C CA . ALA A 1 237 ? 4.545 3.064 9.179 1.00 95.69 237 ALA A CA 1
ATOM 1731 C C . ALA A 1 237 ? 5.469 3.920 10.068 1.00 95.69 237 ALA A C 1
ATOM 1733 O O . ALA A 1 237 ? 5.534 5.138 9.883 1.00 95.69 237 ALA A O 1
ATOM 1734 N N . LYS A 1 238 ? 6.180 3.305 11.025 1.00 97.19 238 LYS A N 1
ATOM 1735 C CA . LYS A 1 238 ? 6.903 3.977 12.118 1.00 97.19 238 LYS A CA 1
ATOM 1736 C C . LYS A 1 238 ? 5.970 4.817 13.006 1.00 97.19 238 LYS A C 1
ATOM 1738 O O . LYS A 1 238 ? 6.285 5.964 13.322 1.00 97.19 238 LYS A O 1
ATOM 1743 N N . TRP A 1 239 ? 4.828 4.231 13.351 1.00 98.19 239 TRP A N 1
ATOM 1744 C CA . TRP A 1 239 ? 3.829 4.713 14.298 1.00 98.19 239 TRP A CA 1
ATOM 1745 C C . TRP A 1 239 ? 3.709 3.748 15.473 1.00 98.19 239 TRP A C 1
ATOM 1747 O O . TRP A 1 239 ? 3.721 2.532 15.287 1.00 98.19 239 TRP A O 1
ATOM 1757 N N . ASP A 1 240 ? 3.551 4.300 16.666 1.00 98.19 240 ASP A N 1
ATOM 1758 C CA . ASP A 1 240 ? 3.265 3.537 17.871 1.00 98.19 240 ASP A CA 1
ATOM 1759 C C . ASP A 1 240 ? 1.749 3.468 18.094 1.00 98.19 240 ASP A C 1
ATOM 1761 O O . ASP A 1 240 ? 1.057 4.488 18.033 1.00 98.19 240 ASP A O 1
ATOM 1765 N N . VAL A 1 241 ? 1.220 2.264 18.292 1.00 98.12 241 VAL A N 1
ATOM 1766 C CA . VAL A 1 241 ? -0.223 1.994 18.303 1.00 98.12 241 VAL A CA 1
ATOM 1767 C C . VAL A 1 241 ? -0.620 1.531 19.691 1.00 98.12 241 VAL A C 1
ATOM 1769 O O . VAL A 1 241 ? -0.298 0.419 20.103 1.00 98.12 241 VAL A O 1
ATOM 1772 N N . HIS A 1 242 ? -1.382 2.370 20.384 1.00 97.56 242 HIS A N 1
ATOM 1773 C CA . HIS A 1 242 ? -1.859 2.100 21.735 1.00 97.56 242 HIS A CA 1
ATOM 1774 C C . HIS A 1 242 ? -3.362 1.902 21.736 1.00 97.56 242 HIS A C 1
ATOM 1776 O O . HIS A 1 242 ? -4.097 2.665 21.118 1.00 97.56 242 HIS A O 1
ATOM 1782 N N . PHE A 1 243 ? -3.826 0.906 22.473 1.00 96.44 243 PHE A N 1
ATOM 1783 C CA . PHE A 1 243 ? -5.244 0.695 22.735 1.00 96.44 243 PHE A CA 1
ATOM 1784 C C . PHE A 1 243 ? -5.500 1.059 24.190 1.00 96.44 243 PHE A C 1
ATOM 1786 O O . PHE A 1 243 ? -4.918 0.448 25.084 1.00 96.44 243 PHE A O 1
ATOM 1793 N N . VAL A 1 244 ? -6.326 2.075 24.425 1.00 94.50 244 VAL A N 1
ATOM 1794 C CA . VAL A 1 244 ? -6.545 2.634 25.765 1.00 94.50 244 VAL A CA 1
ATOM 1795 C C . VAL A 1 244 ? -8.019 2.549 26.120 1.00 94.50 244 VAL A C 1
ATOM 1797 O O . VAL A 1 244 ? -8.870 2.986 25.346 1.00 94.50 244 VAL A O 1
ATOM 1800 N N . GLY A 1 245 ? -8.302 2.015 27.311 1.00 86.81 245 GLY A N 1
ATOM 1801 C CA . GLY A 1 245 ? -9.667 1.877 27.819 1.00 86.81 245 GLY A CA 1
ATOM 1802 C C . GLY A 1 245 ? -10.504 0.882 27.023 1.00 86.81 245 GLY A C 1
ATOM 1803 O O . GLY A 1 245 ? -11.709 1.060 26.929 1.00 86.81 245 GLY A O 1
ATOM 1804 N N . THR A 1 246 ? -9.864 -0.110 26.395 1.00 88.19 246 THR A N 1
ATOM 1805 C CA . THR A 1 246 ? -10.569 -1.154 25.657 1.00 88.19 246 THR A CA 1
ATOM 1806 C C . THR A 1 246 ? -9.765 -2.445 25.565 1.00 88.19 246 THR A C 1
ATOM 1808 O O . THR A 1 246 ? -8.623 -2.468 25.086 1.00 88.19 246 THR A O 1
ATOM 1811 N N . ASP A 1 247 ? -10.408 -3.539 25.962 1.00 89.56 247 ASP A N 1
ATOM 1812 C CA . ASP A 1 247 ? -9.916 -4.908 25.775 1.00 89.56 247 ASP A CA 1
ATOM 1813 C C . ASP A 1 247 ? -10.492 -5.546 24.505 1.00 89.56 247 ASP A C 1
ATOM 1815 O O . ASP A 1 247 ? -10.299 -6.733 24.231 1.00 89.56 247 ASP A O 1
ATOM 1819 N N . ILE A 1 248 ? -11.189 -4.749 23.689 1.00 88.38 248 ILE A N 1
ATOM 1820 C CA . ILE A 1 248 ? -11.818 -5.231 22.470 1.00 88.38 248 ILE A CA 1
ATOM 1821 C C . ILE A 1 248 ? -10.755 -5.731 21.505 1.00 88.38 248 ILE A C 1
ATOM 1823 O O . ILE A 1 248 ? -9.741 -5.078 21.219 1.00 88.38 248 ILE A O 1
ATOM 1827 N N . ASN A 1 249 ? -11.039 -6.918 20.981 1.00 90.81 249 ASN A N 1
ATOM 1828 C CA . ASN A 1 249 ? -10.190 -7.621 20.049 1.00 90.81 249 ASN A CA 1
ATOM 1829 C C . ASN A 1 249 ? -11.042 -8.178 18.906 1.00 90.81 249 ASN A C 1
ATOM 1831 O O . ASN A 1 249 ? -11.402 -9.352 18.899 1.00 90.81 249 ASN A O 1
ATOM 1835 N N . TYR A 1 250 ? -11.417 -7.315 17.958 1.00 92.50 250 TYR A N 1
ATOM 1836 C CA . TYR A 1 250 ? -12.235 -7.728 16.819 1.00 92.50 250 TYR A CA 1
ATOM 1837 C C . TYR A 1 250 ? -11.483 -8.750 15.955 1.00 92.50 250 TYR A C 1
ATOM 1839 O O . TYR A 1 250 ? -10.412 -8.406 15.443 1.00 92.50 250 TYR A O 1
ATOM 1847 N N . PRO A 1 251 ? -12.001 -9.980 15.772 1.00 95.25 251 PRO A N 1
ATOM 1848 C CA . PRO A 1 251 ? -11.403 -10.927 14.843 1.00 95.25 251 PRO A CA 1
ATOM 1849 C C . PRO A 1 251 ? -11.586 -10.426 13.408 1.00 95.25 251 PRO A C 1
ATOM 1851 O O . PRO A 1 251 ? -12.616 -9.840 13.066 1.00 95.25 251 PRO A O 1
ATOM 1854 N N . VAL A 1 252 ? -10.579 -10.650 12.566 1.00 95.56 252 VAL A N 1
ATOM 1855 C CA . VAL A 1 252 ? -10.680 -10.403 11.128 1.00 95.56 252 VAL A CA 1
ATOM 1856 C C . VAL A 1 252 ? -10.954 -11.729 10.433 1.00 95.56 252 VAL A C 1
ATOM 1858 O O . VAL A 1 252 ? -10.067 -12.572 10.315 1.00 95.56 252 VAL A O 1
ATOM 1861 N N . ASP A 1 253 ? -12.171 -11.910 9.932 1.00 93.19 253 ASP A N 1
ATOM 1862 C CA . ASP A 1 253 ? -12.553 -13.170 9.284 1.00 93.19 253 ASP A CA 1
ATOM 1863 C C . ASP A 1 253 ? -12.052 -13.259 7.835 1.00 93.19 253 ASP A C 1
ATOM 1865 O O . ASP A 1 253 ? -11.713 -14.338 7.355 1.00 93.19 253 ASP A O 1
ATOM 1869 N N . HIS A 1 254 ? -11.964 -12.122 7.136 1.00 93.50 254 HIS A N 1
ATOM 1870 C CA . HIS A 1 254 ? -11.574 -12.068 5.727 1.00 93.50 254 HIS A CA 1
ATOM 1871 C C . HIS A 1 254 ? -10.456 -11.066 5.498 1.00 93.50 254 HIS A C 1
ATOM 1873 O O . HIS A 1 254 ? -10.440 -9.978 6.075 1.00 93.50 254 HIS A O 1
ATOM 1879 N N . ALA A 1 255 ? -9.524 -11.446 4.629 1.00 94.12 255 ALA A N 1
ATOM 1880 C CA . ALA A 1 255 ? -8.438 -10.569 4.255 1.00 94.12 255 ALA A CA 1
ATOM 1881 C C . ALA A 1 255 ? -8.957 -9.421 3.381 1.00 94.12 255 ALA A C 1
ATOM 1883 O O . ALA A 1 255 ? -9.844 -9.611 2.547 1.00 94.12 255 ALA A O 1
ATOM 1884 N N . ALA A 1 256 ? -8.380 -8.238 3.554 1.00 94.00 256 ALA A N 1
ATOM 1885 C CA . ALA A 1 256 ? -8.707 -7.066 2.753 1.00 94.00 256 ALA A CA 1
ATOM 1886 C C . ALA A 1 256 ? -7.448 -6.249 2.466 1.00 94.00 256 ALA A C 1
ATOM 1888 O O . ALA A 1 256 ? -6.524 -6.206 3.274 1.00 94.00 256 ALA A O 1
ATOM 1889 N N . THR A 1 257 ? -7.422 -5.562 1.330 1.00 92.62 257 THR A N 1
ATOM 1890 C CA . THR A 1 257 ? -6.318 -4.677 0.958 1.00 92.62 257 THR A CA 1
ATOM 1891 C C . THR A 1 257 ? -6.825 -3.245 0.894 1.00 92.62 257 THR A C 1
ATOM 1893 O O . THR A 1 257 ? -7.777 -2.947 0.176 1.00 92.62 257 THR A O 1
ATOM 1896 N N . LEU A 1 258 ? -6.186 -2.352 1.646 1.00 94.50 258 LEU A N 1
ATOM 1897 C CA . LEU A 1 258 ? -6.513 -0.933 1.696 1.00 94.50 258 LEU A CA 1
ATOM 1898 C C . LEU A 1 258 ? -5.356 -0.117 1.127 1.00 94.50 258 LEU A C 1
ATOM 1900 O O . LEU A 1 258 ? -4.192 -0.374 1.421 1.00 94.50 258 LEU A O 1
ATOM 1904 N N . VAL A 1 259 ? -5.680 0.906 0.341 1.00 93.44 259 VAL A N 1
ATOM 1905 C CA . VAL A 1 259 ? -4.689 1.800 -0.269 1.00 93.44 259 VAL A CA 1
ATOM 1906 C C . VAL A 1 259 ? -4.862 3.197 0.296 1.00 93.44 259 VAL A C 1
ATOM 1908 O O . VAL A 1 259 ? -5.948 3.771 0.203 1.00 93.44 259 VAL A O 1
ATOM 1911 N N . GLY A 1 260 ? -3.810 3.759 0.882 1.00 94.12 260 GLY A N 1
ATOM 1912 C CA . GLY A 1 260 ? -3.833 5.123 1.401 1.00 94.12 260 GLY A CA 1
ATOM 1913 C C . GLY A 1 260 ? -2.703 5.421 2.377 1.00 94.12 260 GLY A C 1
ATOM 1914 O O . GLY A 1 260 ? -1.846 4.581 2.656 1.00 94.12 260 GLY A O 1
ATOM 1915 N N . GLN A 1 261 ? -2.705 6.645 2.897 1.00 94.94 261 GLN A N 1
ATOM 1916 C CA . GLN A 1 261 ? -1.833 7.015 4.010 1.00 94.94 261 GLN A CA 1
ATOM 1917 C C . GLN A 1 261 ? -2.239 6.236 5.265 1.00 94.94 261 GLN A C 1
ATOM 19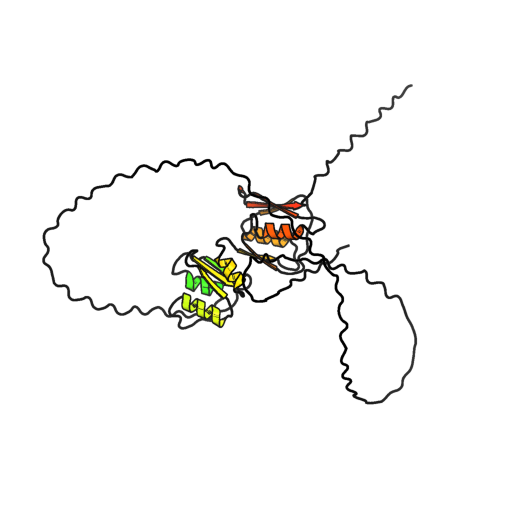19 O O . GLN A 1 261 ? -3.416 5.914 5.437 1.00 94.94 261 GLN A O 1
ATOM 1924 N N . PHE A 1 262 ? -1.268 5.938 6.132 1.00 96.69 262 PHE A N 1
ATOM 1925 C CA . PHE A 1 262 ? -1.532 5.278 7.413 1.00 96.69 262 PHE A CA 1
ATOM 1926 C C . PHE A 1 262 ? -2.495 6.112 8.276 1.00 96.69 262 PHE A C 1
ATOM 1928 O O . PHE A 1 262 ? -3.518 5.618 8.748 1.00 96.69 262 PHE A O 1
ATOM 1935 N N . GLU A 1 263 ? -2.178 7.399 8.420 1.00 96.31 263 GLU A N 1
ATOM 1936 C CA . GLU A 1 263 ? -2.843 8.346 9.313 1.00 96.31 263 GLU A CA 1
ATOM 1937 C C . GLU A 1 263 ? -3.740 9.363 8.586 1.00 96.31 263 GLU A C 1
ATOM 1939 O O . GLU A 1 263 ? -3.754 9.451 7.357 1.00 96.31 263 GLU A O 1
ATOM 1944 N N . GLY A 1 264 ? -4.429 10.191 9.378 1.00 92.81 264 GLY A N 1
ATOM 1945 C CA . GLY A 1 264 ? -5.184 11.348 8.904 1.00 92.81 264 GLY A CA 1
ATOM 1946 C C . GLY A 1 264 ? -6.600 11.021 8.432 1.00 92.81 264 GLY A C 1
ATOM 1947 O O . GLY A 1 264 ? -6.992 9.862 8.320 1.00 92.81 264 GLY A O 1
ATOM 1948 N N . LYS A 1 265 ? -7.379 12.075 8.159 1.00 93.19 265 LYS A N 1
ATOM 1949 C CA . LYS A 1 265 ? -8.751 11.950 7.651 1.00 93.19 265 LYS A CA 1
ATOM 1950 C C . LYS A 1 265 ? -8.735 11.273 6.279 1.00 93.19 265 LYS A C 1
ATOM 1952 O O . LYS A 1 265 ? -8.038 11.736 5.376 1.00 93.19 265 LYS A O 1
ATOM 1957 N N . GLY A 1 266 ? -9.489 10.188 6.125 1.00 92.38 266 GLY A N 1
ATOM 1958 C CA . GLY A 1 266 ? -9.473 9.342 4.926 1.00 92.38 266 GLY A CA 1
ATOM 1959 C C . GLY A 1 266 ? -8.263 8.401 4.828 1.00 92.38 266 GLY A C 1
ATOM 1960 O O . GLY A 1 266 ? -8.149 7.646 3.856 1.00 92.38 266 GLY A O 1
ATOM 1961 N N . GLY A 1 267 ? -7.373 8.402 5.827 1.00 95.56 267 GLY A N 1
ATOM 1962 C CA . GLY A 1 267 ? -6.317 7.404 5.977 1.00 95.56 267 GLY A CA 1
ATOM 1963 C C . GLY A 1 267 ? -6.890 5.993 6.133 1.00 95.56 267 GLY A C 1
ATOM 1964 O O . GLY A 1 267 ? -8.097 5.794 6.294 1.00 95.56 267 GLY A O 1
ATOM 1965 N N . VAL A 1 268 ? -6.037 4.974 6.044 1.00 96.88 268 VAL A N 1
ATOM 1966 C CA . VAL A 1 268 ? -6.499 3.581 6.176 1.00 96.88 268 VAL A CA 1
ATOM 1967 C C . VAL A 1 268 ? -7.001 3.274 7.580 1.00 96.88 268 VAL A C 1
ATOM 1969 O O . VAL A 1 268 ? -8.015 2.597 7.705 1.00 96.88 268 VAL A O 1
ATOM 1972 N N . VAL A 1 269 ? -6.355 3.809 8.619 1.00 97.56 269 VAL A N 1
ATOM 1973 C CA . VAL A 1 269 ? -6.793 3.603 10.003 1.00 97.56 269 VAL A CA 1
ATOM 1974 C C . VAL A 1 269 ? -8.122 4.316 10.249 1.00 97.56 269 VAL A C 1
ATOM 1976 O O . VAL A 1 269 ? -9.032 3.707 10.791 1.00 97.56 269 VAL A O 1
ATOM 1979 N N . ASP A 1 270 ? -8.274 5.560 9.788 1.00 96.81 270 ASP A N 1
ATOM 1980 C CA . ASP A 1 270 ? -9.525 6.328 9.906 1.00 96.81 270 ASP A CA 1
ATOM 1981 C C . ASP A 1 270 ? -10.705 5.615 9.226 1.00 96.81 270 ASP A C 1
ATOM 1983 O O . ASP A 1 270 ? -11.734 5.369 9.854 1.00 96.81 270 ASP A O 1
ATOM 1987 N N . ARG A 1 271 ? -10.524 5.159 7.979 1.00 96.12 271 ARG A N 1
ATOM 1988 C CA . ARG A 1 271 ? -11.545 4.367 7.270 1.00 96.12 271 ARG A CA 1
ATOM 1989 C C . ARG A 1 271 ? -11.857 3.045 7.964 1.00 96.12 271 ARG A C 1
ATOM 1991 O O . ARG A 1 271 ? -13.009 2.618 7.975 1.00 96.12 271 ARG A O 1
ATOM 1998 N N . LEU A 1 272 ? -10.853 2.401 8.554 1.00 96.25 272 LEU A N 1
ATOM 1999 C CA . LEU A 1 272 ? -11.061 1.171 9.306 1.00 96.25 272 LEU A CA 1
ATOM 2000 C C . LEU A 1 272 ? -11.859 1.427 10.588 1.00 96.25 272 LEU A C 1
ATOM 2002 O O . LEU A 1 272 ? -12.761 0.655 10.891 1.00 96.25 272 LEU A O 1
ATOM 2006 N N . MET A 1 273 ? -11.598 2.533 11.293 1.00 96.25 273 MET A N 1
ATOM 2007 C CA . MET A 1 273 ? -12.408 2.953 12.442 1.00 96.25 273 MET A CA 1
ATOM 2008 C C . MET A 1 273 ? -13.844 3.275 12.021 1.00 96.25 273 MET A C 1
ATOM 2010 O O . MET A 1 273 ? -14.776 2.816 12.677 1.00 96.25 273 MET A O 1
ATOM 2014 N N . MET A 1 274 ? -14.044 3.961 10.891 1.00 93.94 274 MET A N 1
ATOM 2015 C CA . MET A 1 274 ? -15.381 4.189 10.327 1.00 93.94 274 MET A CA 1
ATOM 2016 C C . MET A 1 274 ? -16.132 2.876 10.071 1.00 93.94 274 MET A C 1
ATOM 2018 O O . MET A 1 274 ? -17.308 2.772 10.403 1.00 93.94 274 MET A O 1
ATOM 2022 N N . ALA A 1 275 ? -15.456 1.836 9.575 1.00 92.19 275 ALA A N 1
ATOM 2023 C CA . ALA A 1 275 ? -16.069 0.518 9.386 1.00 92.19 275 ALA A CA 1
ATOM 2024 C C . ALA A 1 275 ? -16.469 -0.171 10.710 1.00 92.19 275 ALA A C 1
ATOM 2026 O O . ALA A 1 275 ? -17.302 -1.079 10.706 1.00 92.19 275 ALA A O 1
ATOM 2027 N N . THR A 1 276 ? -15.912 0.253 11.851 1.00 92.44 276 THR A N 1
ATOM 2028 C CA . THR A 1 276 ? -16.335 -0.229 13.179 1.00 92.44 276 THR A CA 1
ATOM 2029 C C . THR A 1 276 ? -17.541 0.517 13.746 1.00 92.44 276 THR A C 1
ATOM 2031 O O . THR A 1 276 ? -18.105 0.061 14.732 1.00 92.44 276 THR A O 1
ATOM 2034 N N . GLN A 1 277 ? -17.983 1.618 13.132 1.00 90.50 277 GLN A N 1
ATOM 2035 C CA . GLN A 1 277 ? -19.068 2.451 13.671 1.00 90.50 277 GLN A CA 1
ATOM 2036 C C . GLN A 1 277 ? -20.427 1.739 13.704 1.00 90.50 277 GLN A C 1
ATOM 2038 O O . GLN A 1 277 ? -21.278 2.066 14.520 1.00 90.50 277 GLN A O 1
ATOM 2043 N N . ALA A 1 278 ? -20.617 0.720 12.862 1.00 85.75 278 ALA A N 1
ATOM 2044 C CA . ALA A 1 278 ? -21.809 -0.130 12.873 1.00 85.75 278 ALA A CA 1
ATOM 2045 C C . ALA A 1 278 ? -21.734 -1.291 13.891 1.00 85.75 278 ALA A C 1
ATOM 2047 O O . ALA A 1 278 ? -22.584 -2.182 13.874 1.00 85.75 278 ALA A O 1
ATOM 2048 N N . ARG A 1 279 ? -20.687 -1.352 14.726 1.00 84.12 279 ARG A N 1
ATOM 2049 C CA . ARG A 1 279 ? -20.500 -2.409 15.732 1.00 84.12 279 ARG A CA 1
ATOM 2050 C C . ARG A 1 279 ? -21.107 -2.010 17.070 1.00 84.12 279 ARG A C 1
ATOM 2052 O O . ARG A 1 279 ? -21.351 -0.840 17.327 1.00 84.12 279 ARG A O 1
ATOM 2059 N N . GLU A 1 280 ? -21.301 -3.014 17.924 1.00 86.50 280 GLU A N 1
ATOM 2060 C CA . GLU A 1 280 ? -21.798 -2.830 19.293 1.00 86.50 280 GLU A CA 1
ATOM 2061 C C . GLU A 1 280 ? -20.926 -1.853 20.084 1.00 86.50 280 GLU A C 1
ATOM 2063 O O . GLU A 1 280 ? -21.453 -1.009 20.801 1.00 86.50 280 GLU A O 1
ATOM 2068 N N . VAL A 1 281 ? -19.605 -1.924 19.893 1.00 90.62 281 VAL A N 1
ATOM 2069 C CA . VAL A 1 281 ? -18.674 -0.971 20.491 1.00 90.62 281 VAL A CA 1
ATOM 2070 C C . VAL A 1 281 ? -17.829 -0.299 19.402 1.00 90.62 281 VAL A C 1
ATOM 2072 O O . VAL A 1 281 ? -16.818 -0.859 18.954 1.00 90.62 281 VAL A O 1
ATOM 2075 N N . PRO A 1 282 ? -18.238 0.882 18.919 1.00 92.69 282 PRO A N 1
ATOM 2076 C CA . PRO A 1 282 ? -17.503 1.590 17.883 1.00 92.69 282 PRO A CA 1
ATOM 2077 C C . PRO A 1 282 ? -16.113 1.985 18.388 1.00 92.69 282 PRO A C 1
ATOM 2079 O O . PRO A 1 282 ? -15.925 2.292 19.564 1.00 92.69 282 PRO A O 1
ATOM 2082 N N . LEU A 1 283 ? -15.119 1.981 17.501 1.00 95.44 283 LEU A N 1
ATOM 2083 C CA . LEU A 1 283 ? -13.769 2.440 17.815 1.00 95.44 283 LEU A CA 1
ATOM 2084 C C . LEU A 1 283 ? -13.482 3.767 17.114 1.00 95.44 283 LEU A C 1
ATOM 2086 O O . LEU A 1 283 ? -13.969 4.043 16.014 1.00 95.44 283 LEU A O 1
ATOM 2090 N N . LYS A 1 284 ? -12.621 4.566 17.742 1.00 96.06 284 LYS A N 1
ATOM 2091 C CA . LYS A 1 284 ? -12.027 5.769 17.161 1.00 96.06 284 LYS A CA 1
ATOM 2092 C C . LYS A 1 284 ? -10.514 5.762 17.302 1.00 96.06 284 LYS A C 1
ATOM 2094 O O . LYS A 1 284 ? -9.966 5.245 18.276 1.00 96.06 284 LYS A O 1
ATOM 2099 N N . ALA A 1 285 ? -9.856 6.413 16.351 1.00 97.06 285 ALA A N 1
ATOM 2100 C CA . ALA A 1 285 ? -8.419 6.637 16.356 1.00 97.06 285 ALA A CA 1
ATOM 2101 C C . ALA A 1 285 ? -8.116 8.115 16.615 1.00 97.06 285 ALA A C 1
ATOM 2103 O O . ALA A 1 285 ? -8.687 9.000 15.976 1.00 97.06 285 ALA A O 1
ATOM 2104 N N . VAL A 1 286 ? -7.190 8.386 17.533 1.00 96.50 286 VAL A N 1
ATOM 2105 C CA . VAL A 1 286 ? -6.672 9.730 17.811 1.00 96.50 286 VAL A CA 1
ATOM 2106 C C . VAL A 1 286 ? -5.186 9.760 17.482 1.00 96.50 286 VAL A C 1
ATOM 2108 O O . VAL A 1 286 ? -4.406 9.007 18.061 1.00 96.50 286 VAL A O 1
ATOM 2111 N N . PHE A 1 287 ? -4.795 10.631 16.553 1.00 97.12 287 PHE A N 1
ATOM 2112 C CA . PHE A 1 287 ? -3.415 10.744 16.081 1.00 97.12 287 PHE A CA 1
ATOM 2113 C C . PHE A 1 287 ? -2.668 11.874 16.793 1.00 97.12 287 PHE A C 1
ATOM 2115 O O . PHE A 1 287 ? -3.052 13.041 16.707 1.00 97.12 287 PHE A O 1
ATOM 2122 N N . TYR A 1 288 ? -1.543 11.537 17.415 1.00 96.88 288 TYR A N 1
ATOM 2123 C CA . TYR A 1 288 ? -0.598 12.464 18.030 1.00 96.88 288 TYR A CA 1
ATOM 2124 C C . TYR A 1 288 ? 0.652 12.566 17.152 1.00 96.88 288 TYR A C 1
ATOM 2126 O O . TYR A 1 288 ? 1.654 11.879 17.359 1.00 96.88 288 TYR A O 1
ATOM 2134 N N . LYS A 1 289 ? 0.584 13.440 16.141 1.00 94.50 289 LYS A N 1
ATOM 2135 C CA . LYS A 1 289 ? 1.595 13.544 15.073 1.00 94.50 289 LYS A CA 1
ATOM 2136 C C . LYS A 1 289 ? 3.010 13.848 15.561 1.00 94.50 289 LYS A C 1
ATOM 2138 O O . LYS A 1 289 ? 3.958 13.331 14.983 1.00 94.50 289 LYS A O 1
ATOM 2143 N N . GLY A 1 290 ? 3.151 14.643 16.627 1.00 94.94 290 GLY A N 1
ATOM 2144 C CA . GLY A 1 290 ? 4.461 15.015 17.177 1.00 94.94 290 GLY A CA 1
ATOM 2145 C C . GLY A 1 290 ? 5.300 13.804 17.595 1.00 94.94 290 GLY A C 1
ATOM 2146 O O . GLY A 1 290 ? 6.484 13.749 17.287 1.00 94.94 290 GLY A O 1
ATOM 2147 N N . ASN A 1 291 ? 4.655 12.797 18.194 1.00 95.50 291 ASN A N 1
ATOM 2148 C CA . ASN A 1 291 ? 5.316 11.592 18.706 1.00 95.50 291 ASN A CA 1
ATOM 2149 C C . ASN A 1 291 ? 5.042 10.347 17.848 1.00 95.50 291 ASN A C 1
ATOM 2151 O O . ASN A 1 291 ? 5.485 9.259 18.196 1.00 95.50 291 ASN A O 1
ATOM 2155 N N . ARG A 1 292 ? 4.302 10.496 16.739 1.00 97.50 292 ARG A N 1
ATOM 2156 C CA . ARG A 1 292 ? 3.831 9.392 15.884 1.00 97.50 292 ARG A CA 1
ATOM 2157 C C . ARG A 1 292 ? 3.102 8.302 16.668 1.00 97.50 292 ARG A C 1
ATOM 2159 O O . ARG A 1 292 ? 3.308 7.115 16.439 1.00 97.50 292 ARG A O 1
ATOM 2166 N N . VAL A 1 293 ? 2.236 8.720 17.585 1.00 97.94 293 VAL A N 1
ATOM 2167 C CA . VAL A 1 293 ? 1.409 7.809 18.379 1.00 97.94 293 VAL A CA 1
ATOM 2168 C C . VAL A 1 293 ? -0.022 7.855 17.862 1.00 97.94 293 VAL A C 1
ATOM 2170 O O . VAL A 1 293 ? -0.570 8.937 17.646 1.00 97.94 293 VAL A O 1
ATOM 2173 N N . VAL A 1 294 ? -0.648 6.696 17.685 1.00 97.94 294 VAL A N 1
ATOM 2174 C CA . VAL A 1 294 ? -2.090 6.577 17.468 1.00 97.94 294 VAL A CA 1
ATOM 2175 C C . VAL A 1 294 ? -2.714 5.844 18.648 1.00 97.94 294 VAL A C 1
ATOM 2177 O O . VAL A 1 294 ? -2.289 4.753 19.020 1.00 97.94 294 VAL A O 1
ATOM 2180 N N . VAL A 1 295 ? -3.724 6.469 19.246 1.00 97.19 295 VAL A N 1
ATOM 2181 C CA . VAL A 1 295 ? -4.498 5.888 20.342 1.00 97.19 295 VAL A CA 1
ATOM 2182 C C . VAL A 1 295 ? -5.841 5.429 19.798 1.00 97.19 295 VAL A C 1
ATOM 2184 O O . VAL A 1 295 ? -6.640 6.248 19.337 1.00 97.19 295 VAL A O 1
ATOM 2187 N N . ILE A 1 296 ? -6.080 4.126 19.860 1.00 97.00 296 ILE A N 1
ATOM 2188 C CA . ILE A 1 296 ? -7.357 3.490 19.564 1.00 97.00 296 ILE A CA 1
ATOM 2189 C C . ILE A 1 296 ? -8.135 3.352 20.871 1.00 97.00 296 ILE A C 1
ATOM 2191 O O . ILE A 1 296 ? -7.616 2.847 21.868 1.00 97.00 296 ILE A O 1
ATOM 2195 N N . LYS A 1 297 ? -9.376 3.827 20.879 1.00 95.19 297 LYS A N 1
ATOM 2196 C CA . LYS A 1 297 ? -10.268 3.755 22.041 1.00 95.19 297 LYS A CA 1
ATOM 2197 C C . LYS A 1 297 ? -11.714 3.608 21.599 1.00 95.19 297 LYS A C 1
ATOM 2199 O O . LYS A 1 297 ? -12.039 3.876 20.443 1.00 95.19 297 LYS A O 1
ATOM 2204 N N . GLU A 1 298 ? -12.570 3.224 22.529 1.00 94.56 298 GLU A N 1
ATOM 2205 C CA . GLU A 1 298 ? -14.010 3.144 22.304 1.00 94.56 298 GLU A CA 1
ATOM 2206 C C . GLU A 1 298 ? -14.581 4.534 22.019 1.00 94.56 298 GLU A C 1
ATOM 2208 O O . GLU A 1 298 ? -14.226 5.541 22.654 1.00 94.56 298 GLU A O 1
ATOM 2213 N N . ASP A 1 299 ? -15.440 4.605 21.012 1.00 86.44 299 ASP A N 1
ATOM 2214 C CA . ASP A 1 299 ? -16.186 5.806 20.708 1.00 86.44 299 ASP A CA 1
ATOM 2215 C C . ASP A 1 299 ? -17.453 5.847 21.561 1.00 86.44 299 ASP A C 1
ATOM 2217 O O . ASP A 1 299 ? -18.164 4.861 21.702 1.00 86.44 299 ASP A O 1
ATOM 2221 N N . GLY A 1 300 ? -17.698 6.980 22.212 1.00 72.31 300 GLY A N 1
ATOM 2222 C CA . GLY A 1 300 ? -18.767 7.083 23.205 1.00 72.31 300 GLY A CA 1
ATOM 2223 C C . GLY A 1 300 ? -18.449 6.542 24.606 1.00 72.31 300 GLY A C 1
ATOM 2224 O O . GLY A 1 300 ? -19.330 6.644 25.457 1.00 72.31 300 GLY A O 1
ATOM 2225 N N . PHE A 1 301 ? -17.222 6.076 24.904 1.00 52.59 301 PHE A N 1
ATOM 2226 C CA . PHE A 1 301 ? -16.797 5.880 26.300 1.00 52.59 301 PHE A CA 1
ATOM 2227 C C . PHE A 1 301 ? -16.884 7.222 27.034 1.00 52.59 301 PHE A C 1
ATOM 2229 O O . PHE A 1 301 ? -16.030 8.104 26.888 1.00 52.59 301 PHE A O 1
ATOM 2236 N N . LYS A 1 302 ? -17.959 7.388 27.801 1.00 51.69 302 LYS A N 1
ATOM 2237 C CA . LYS A 1 302 ? -17.984 8.310 28.922 1.00 51.69 302 LYS A CA 1
ATOM 2238 C C . LYS A 1 302 ? -17.281 7.544 30.036 1.00 51.69 302 LYS A C 1
ATOM 2240 O O . LYS A 1 302 ? -17.753 6.446 30.329 1.00 51.69 302 LYS A O 1
ATOM 2245 N N . PRO A 1 303 ? -16.176 8.036 30.627 1.00 52.84 303 PRO A N 1
ATOM 2246 C CA . PRO A 1 303 ? -15.776 7.511 31.921 1.00 52.84 303 PRO A CA 1
ATOM 2247 C C . PRO A 1 303 ? -17.021 7.646 32.783 1.00 52.84 303 PRO A C 1
ATOM 2249 O O . PRO A 1 303 ? -17.474 8.763 33.022 1.00 52.84 303 PRO A O 1
ATOM 2252 N N . THR A 1 304 ? -17.662 6.521 33.101 1.00 52.31 304 THR A N 1
ATOM 2253 C CA . THR A 1 304 ? -18.721 6.506 34.095 1.00 52.31 304 THR A CA 1
ATOM 2254 C C . THR A 1 304 ? -18.079 7.184 35.278 1.00 52.31 304 THR A C 1
ATOM 2256 O O . THR A 1 304 ? -17.053 6.685 35.747 1.00 52.31 304 THR A O 1
ATOM 2259 N N . ASP A 1 305 ? -18.586 8.361 35.651 1.00 46.25 305 ASP A N 1
ATOM 2260 C CA . ASP A 1 305 ? -18.164 9.036 36.863 1.00 46.25 305 ASP A CA 1
ATOM 2261 C C . ASP A 1 305 ? -18.183 7.949 37.921 1.00 46.25 305 ASP A C 1
ATOM 2263 O O . ASP A 1 305 ? -19.248 7.420 38.265 1.00 46.25 305 ASP A O 1
ATOM 2267 N N . ALA A 1 306 ? -16.988 7.529 38.341 1.00 49.22 306 ALA A N 1
ATOM 2268 C CA . ALA A 1 306 ? -16.812 6.713 39.511 1.00 49.22 306 ALA A CA 1
ATOM 2269 C C . ALA A 1 306 ? -17.268 7.636 40.629 1.00 49.22 306 ALA A C 1
ATOM 2271 O O . ALA A 1 306 ? -16.483 8.362 41.234 1.00 49.22 306 ALA A O 1
ATOM 2272 N N . THR A 1 307 ? -18.586 7.674 40.804 1.00 49.53 307 THR A N 1
ATOM 2273 C CA . THR A 1 307 ? -19.257 8.130 41.993 1.00 49.53 307 THR A CA 1
ATOM 2274 C C . THR A 1 307 ? -18.694 7.182 43.023 1.00 49.53 307 THR A C 1
ATOM 2276 O O . THR A 1 307 ? -19.175 6.061 43.175 1.00 49.53 307 THR A O 1
ATOM 2279 N N . VAL A 1 308 ? -17.562 7.582 43.606 1.00 51.53 308 VAL A N 1
ATOM 2280 C CA . VAL A 1 308 ? -17.059 7.044 44.855 1.00 51.53 308 VAL A CA 1
ATOM 2281 C C . VAL A 1 308 ? -18.316 6.983 45.704 1.00 51.53 308 VAL A C 1
ATOM 2283 O O . VAL A 1 308 ? -18.901 8.052 45.917 1.00 51.53 308 VAL A O 1
ATOM 2286 N N . PRO A 1 309 ? -18.839 5.786 46.040 1.00 57.41 309 PRO A N 1
ATOM 2287 C CA . PRO A 1 309 ? -20.008 5.715 46.890 1.00 57.41 309 PRO A CA 1
ATOM 2288 C C . PRO A 1 309 ? -19.629 6.548 48.097 1.00 57.41 309 PRO A C 1
ATOM 2290 O O . PRO A 1 309 ? -18.615 6.255 48.735 1.00 57.41 309 PRO A O 1
ATOM 2293 N N . ALA A 1 310 ? -20.341 7.667 48.275 1.00 63.00 310 ALA A N 1
ATOM 2294 C CA . ALA A 1 310 ? -20.113 8.574 49.375 1.00 63.00 310 ALA A CA 1
ATOM 2295 C C . ALA A 1 310 ? -20.029 7.674 50.594 1.00 63.00 310 ALA A C 1
ATOM 2297 O O . ALA A 1 310 ? -20.971 6.925 50.857 1.00 63.00 310 ALA A O 1
ATOM 2298 N N . SER A 1 311 ? -18.838 7.644 51.190 1.00 57.66 311 SER A N 1
ATOM 2299 C CA . SER A 1 311 ? -18.507 6.869 52.370 1.00 57.66 311 SER A CA 1
ATOM 2300 C C . SER A 1 311 ? -19.712 6.927 53.286 1.00 57.66 311 SER A C 1
ATOM 2302 O O . SER A 1 311 ? -20.044 8.005 53.785 1.00 57.66 311 SER A O 1
ATOM 2304 N N . VAL A 1 312 ? -20.413 5.793 53.378 1.00 62.28 312 VAL A N 1
ATOM 2305 C CA . VAL A 1 312 ? -21.521 5.588 54.299 1.00 62.28 312 VAL A CA 1
ATOM 2306 C C . VAL A 1 312 ? -20.995 6.071 55.634 1.00 62.28 312 VAL A C 1
ATOM 2308 O O . VAL A 1 312 ? -19.977 5.562 56.104 1.00 62.28 312 VAL A O 1
ATOM 2311 N N . GLY A 1 313 ? -21.606 7.143 56.136 1.00 61.31 313 GLY A N 1
ATOM 2312 C CA . GLY A 1 313 ? -21.209 7.753 57.388 1.00 61.31 313 GLY A CA 1
ATOM 2313 C C . GLY A 1 313 ? -21.107 6.665 58.441 1.00 61.31 313 GLY A C 1
ATOM 2314 O O . GLY A 1 313 ? -22.038 5.877 58.605 1.00 61.31 313 GLY A O 1
ATOM 2315 N N . GLU A 1 314 ? -19.954 6.608 59.103 1.00 61.44 314 GLU A N 1
ATOM 2316 C CA . GLU A 1 314 ? -19.838 6.006 60.421 1.00 61.44 314 GLU A CA 1
ATOM 2317 C C . GLU A 1 314 ? -20.937 6.612 61.292 1.00 61.44 314 GLU A C 1
ATOM 2319 O O . GLU A 1 314 ? -20.848 7.756 61.743 1.00 61.44 314 GLU A O 1
ATOM 2324 N N . ASP A 1 315 ? -21.999 5.836 61.461 1.00 67.31 315 ASP A N 1
ATOM 2325 C CA . ASP A 1 315 ? -22.994 5.998 62.500 1.00 67.31 315 ASP A CA 1
ATOM 2326 C C . ASP A 1 315 ? -22.262 5.831 63.835 1.00 67.31 315 ASP A C 1
ATOM 2328 O O . ASP A 1 315 ? -21.983 4.722 64.296 1.00 67.31 315 ASP A O 1
ATOM 2332 N N . LYS A 1 316 ? -21.831 6.957 64.409 1.00 63.06 316 LYS A N 1
ATOM 2333 C CA . LYS A 1 316 ? -21.406 7.012 65.802 1.00 63.06 316 LYS A CA 1
ATOM 2334 C C . LYS A 1 316 ? -22.666 6.850 66.635 1.00 63.06 316 LYS A C 1
ATOM 2336 O O . LYS A 1 316 ? -23.322 7.833 66.955 1.00 63.06 316 LYS A O 1
ATOM 2341 N N . GLY A 1 317 ? -22.986 5.600 66.947 1.00 66.38 317 GLY A N 1
ATOM 2342 C CA . GLY A 1 317 ? -23.924 5.279 68.005 1.00 66.38 317 GLY A CA 1
ATOM 2343 C C . GLY A 1 317 ? -23.454 5.941 69.295 1.00 66.38 317 GLY A C 1
ATOM 2344 O O . GLY A 1 317 ? -22.416 5.571 69.849 1.00 66.38 317 GLY A O 1
ATOM 2345 N N . ASP A 1 318 ? -24.216 6.940 69.727 1.00 65.62 318 ASP A N 1
ATOM 2346 C CA . ASP A 1 318 ? -24.225 7.430 71.093 1.00 65.62 318 ASP A CA 1
ATOM 2347 C C . ASP A 1 318 ? -24.580 6.252 72.011 1.00 65.62 318 ASP A C 1
ATOM 2349 O O . ASP A 1 318 ? -25.658 5.661 71.919 1.00 65.62 318 ASP A O 1
ATOM 2353 N N . LEU A 1 319 ? -23.628 5.875 72.860 1.00 66.69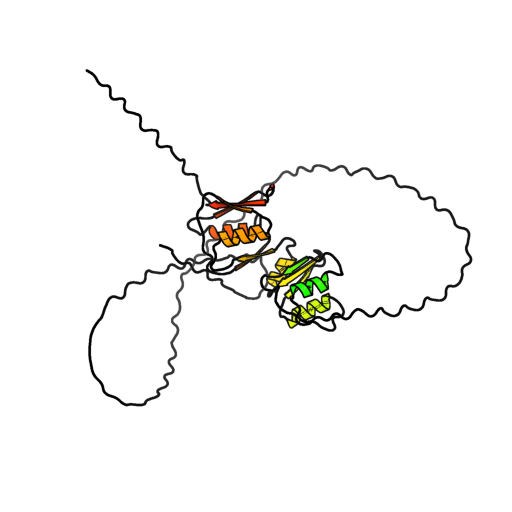 319 LEU A N 1
ATOM 2354 C CA . LEU A 1 319 ? -23.868 5.028 74.020 1.00 66.69 319 LEU A CA 1
ATOM 2355 C C . LEU A 1 319 ? -24.139 5.960 75.199 1.00 66.69 319 LEU A C 1
ATOM 2357 O O . LEU A 1 319 ? -23.206 6.482 75.809 1.00 66.69 319 LEU A O 1
ATOM 2361 N N . ASP A 1 320 ? -25.421 6.171 75.478 1.00 71.62 320 ASP A N 1
ATOM 2362 C CA . ASP A 1 320 ? -25.893 6.554 76.804 1.00 71.62 320 ASP A CA 1
ATOM 2363 C C . ASP A 1 320 ? -25.747 5.337 77.733 1.00 71.62 320 ASP A C 1
ATOM 2365 O O . ASP A 1 320 ? -26.414 4.326 77.509 1.00 71.62 320 ASP A O 1
ATOM 2369 N N . GLU A 1 321 ? -24.866 5.432 78.737 1.00 61.69 321 GLU A N 1
ATOM 2370 C CA . GLU A 1 321 ? -25.043 4.940 80.123 1.00 61.69 321 GLU A CA 1
ATOM 2371 C C . GLU A 1 321 ? -23.887 5.381 81.040 1.00 61.69 321 GLU A C 1
ATOM 2373 O O . GLU A 1 321 ? -22.702 5.202 80.671 1.00 61.69 321 GLU A O 1
#

Sequence (321 aa):
MARKLTLLASVVSLLAVSQASQAELYIIPVIQAPMAGQAGATMGMMPVQPSGLAVTQAQGAVAGQPYNGPIYQVVQAPAPVAPLPGTVNSKTYAPPPAAPIQAYTQANPAAVPTYVQAPAPVAAPVAKPIMFGRDVPVKAAVENLASPRGAWSVVLEPGLESKKVSWSDAADWRAALDQISWSSGLVIKISDTSKRIAISRSESMAQQLIGNPNASVWTLKSGVSLRENLVEWGRIAKWDVHFVGTDINYPVDHAATLVGQFEGKGGVVDRLMMATQAREVPLKAVFYKGNRVVVIKEDGFKPTDATVPASVGEDKGDLDE

Secondary structure (DSSP, 8-state):
------------------S-----------------------------------------PPPPPP--PPPPP--PPPPPPPPP--------PPPPPPPPPPP-----PPPPP---PPPPP-PPP-PPPPEEEEEEEHHHHHHHHHGGGS-PEEEE-TT-TT-EEEEEEESSHHHHHHHHHHHHT-EEEEETTTTEEEEESSHHHHHHHHH-TT-EEEEE-TTSBHHHHHHHHHHHHT-EEEE-S-----B--S-EEEEE-SSSTTSHHHHHHHHHTTSSS-EEEEEETTTTEEEEEETT---------------------

Organism: Pseudomonas nitroreducens (NCBI:txid46680)

Foldseek 3Di:
DDDDADQDDDDDDDDDDDDDDDPPRDGDDDDDDPPDDDDDDDDDDDDDDDDDDDDDDDDDDDDDDDDDDDDDDDDDDDDDDDDDDDDDDDDDDDDDDDDDDDDDDDDDDDDDDDDPDDPDPPPDPDPQPWDWDFFDQPLVLLCVQLVVPDDAAEAEAPPSRNPTFTAGRQPGSVSRVVRRCVVVCWDWDADPPLSYIYIGNDPVVRVLCNVDSQKHKAKDDAPAWPQVSLCVVCVVLVAAEAEPPDPDTHGHHDMDIDIAHCDDDVHPVQVVLVVQPPDPWGWDWDADPVNRYIYIYTDPPDVPPPPVPPPPDPPPPDDDD

Radius of gyration: 34.92 Å; chains: 1; bounding box: 85×103×120 Å